Protein AF-A0A0A1VEY9-F1 (afdb_monomer_lite)

Secondary structure (DSSP, 8-state):
-HHHHHHHHHHHHGGGTS-----HHHHHHHHHHH---SEEEEETT-TTSHHHHHHHHHHHHTT--TTSEEEEE--SSHHHHHHHHHHHHHTT--EE--SS---TTTS-S-TT---SEE---PPSS-STT--GGGGTTTS---HHHHHHHHHHHT-HHHHHHS-HHHHHHHHHHHHHHHHHHTTS-GGGHHHHHHHHHHHHHHHHHHTT--GGGHHHHHHHHHHHHHHHHHHH-

Radius of gyration: 22.49 Å; chains: 1; bounding box: 50×35×58 Å

Structure (mmCIF, N/CA/C/O backbone):
data_AF-A0A0A1VEY9-F1
#
_entry.id   AF-A0A0A1VEY9-F1
#
loop_
_atom_site.group_PDB
_atom_site.id
_atom_site.type_symbol
_atom_site.label_atom_id
_atom_site.label_alt_id
_atom_site.label_comp_id
_atom_site.label_asym_id
_atom_site.label_entity_id
_atom_site.label_seq_id
_atom_site.pdbx_PDB_ins_code
_atom_site.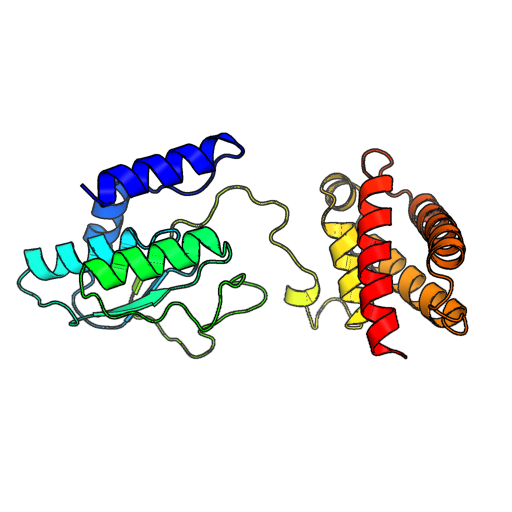Cartn_x
_atom_site.Cartn_y
_atom_site.Cartn_z
_atom_site.occupancy
_atom_site.B_iso_or_equiv
_atom_site.auth_seq_id
_atom_site.auth_comp_id
_atom_site.auth_asym_id
_atom_site.auth_atom_id
_atom_site.pdbx_PDB_model_num
ATOM 1 N N . MET A 1 1 ? 3.914 5.881 25.774 1.00 47.31 1 MET A N 1
ATOM 2 C CA . MET A 1 1 ? 5.357 5.736 25.482 1.00 47.31 1 MET A CA 1
ATOM 3 C C . MET A 1 1 ? 5.592 5.168 24.074 1.00 47.31 1 MET A C 1
ATOM 5 O O . MET A 1 1 ? 6.265 5.835 23.310 1.00 47.31 1 MET A O 1
ATOM 9 N N . TYR A 1 2 ? 4.977 4.043 23.670 1.00 59.16 2 TYR A N 1
ATOM 10 C CA . TYR A 1 2 ? 5.131 3.464 22.314 1.00 59.16 2 TYR A CA 1
ATOM 11 C C . TYR A 1 2 ? 4.658 4.372 21.153 1.00 59.16 2 TYR A C 1
ATOM 13 O O . TYR A 1 2 ? 5.440 4.632 20.252 1.00 59.16 2 TYR A O 1
ATOM 21 N N . GLU A 1 3 ? 3.443 4.944 21.208 1.00 61.22 3 GLU A N 1
ATOM 22 C CA . GLU A 1 3 ? 2.931 5.925 20.210 1.00 61.22 3 GLU A CA 1
ATOM 23 C C . GLU A 1 3 ? 3.868 7.121 19.994 1.00 61.22 3 GLU A C 1
ATOM 25 O O . GLU A 1 3 ? 4.026 7.616 18.884 1.00 61.22 3 GLU A O 1
ATOM 30 N N . TYR A 1 4 ? 4.501 7.583 21.073 1.00 57.41 4 TYR A N 1
ATOM 31 C CA . TYR A 1 4 ? 5.424 8.711 21.030 1.00 57.41 4 TYR A CA 1
ATOM 32 C C . TYR A 1 4 ? 6.686 8.348 20.238 1.00 57.41 4 TYR A C 1
ATOM 34 O O . TYR A 1 4 ? 7.098 9.101 19.362 1.00 57.41 4 TYR A O 1
ATOM 42 N N . PHE A 1 5 ? 7.248 7.157 20.474 1.00 61.84 5 PHE A N 1
ATOM 43 C CA . PHE A 1 5 ? 8.377 6.654 19.694 1.00 61.84 5 PHE A CA 1
ATOM 44 C C . PHE A 1 5 ? 7.985 6.330 18.251 1.00 61.84 5 PHE A C 1
ATOM 46 O O . PHE A 1 5 ? 8.731 6.677 17.347 1.00 61.84 5 PHE A O 1
ATOM 53 N N . LEU A 1 6 ? 6.804 5.754 18.014 1.00 64.19 6 LEU A N 1
ATOM 54 C CA . LEU A 1 6 ? 6.285 5.478 16.672 1.00 64.19 6 LEU A CA 1
ATOM 55 C C . LEU A 1 6 ? 6.132 6.770 15.854 1.00 64.19 6 LEU A C 1
ATOM 57 O O . LEU A 1 6 ? 6.591 6.837 14.719 1.00 64.19 6 LEU A O 1
ATOM 61 N N . GLY A 1 7 ? 5.563 7.820 16.457 1.00 60.91 7 GLY A N 1
ATOM 62 C CA . GLY A 1 7 ? 5.481 9.149 15.854 1.00 60.91 7 GLY A CA 1
ATOM 63 C C . GLY A 1 7 ? 6.859 9.767 15.604 1.00 60.91 7 GLY A C 1
ATOM 64 O O . GLY A 1 7 ? 7.062 10.406 14.578 1.00 60.91 7 GLY A O 1
ATOM 65 N N . MET A 1 8 ? 7.835 9.542 16.490 1.00 59.47 8 MET A N 1
ATOM 66 C CA . MET A 1 8 ? 9.218 9.982 16.277 1.00 59.47 8 MET A CA 1
ATOM 67 C C . MET A 1 8 ? 9.932 9.213 15.156 1.00 59.47 8 MET A C 1
ATOM 69 O O . MET A 1 8 ? 10.661 9.841 14.392 1.00 59.47 8 MET A O 1
ATOM 73 N N . PHE A 1 9 ? 9.725 7.898 15.031 1.00 58.94 9 PHE A N 1
ATOM 74 C CA . PHE A 1 9 ? 10.308 7.074 13.967 1.00 58.94 9 PHE A CA 1
ATOM 75 C C . PHE A 1 9 ? 9.678 7.382 12.608 1.00 58.94 9 PHE A C 1
ATOM 77 O O . PHE A 1 9 ? 10.414 7.637 11.661 1.00 58.94 9 PHE A O 1
ATOM 84 N N . ALA A 1 10 ? 8.349 7.498 12.537 1.00 54.06 10 ALA A N 1
ATOM 85 C CA . ALA A 1 10 ? 7.648 7.931 11.327 1.00 54.06 10 ALA A CA 1
ATOM 86 C C . ALA A 1 10 ? 8.097 9.336 10.882 1.00 54.06 10 ALA A C 1
ATOM 88 O O . ALA A 1 10 ? 8.361 9.576 9.708 1.00 54.06 10 ALA A O 1
ATOM 89 N N . ASN A 1 11 ? 8.278 10.264 11.829 1.00 52.59 11 ASN A N 1
ATOM 90 C CA . ASN A 1 11 ? 8.777 11.610 11.538 1.00 52.59 11 ASN A CA 1
ATOM 91 C C . ASN A 1 11 ? 10.274 11.622 11.153 1.00 52.59 11 ASN A C 1
ATOM 93 O O . ASN A 1 11 ? 10.712 12.470 10.380 1.00 52.59 11 ASN A O 1
ATOM 97 N N . ALA A 1 12 ? 11.081 10.687 11.664 1.00 51.59 12 ALA A N 1
ATOM 98 C CA . ALA A 1 12 ? 12.487 10.542 11.282 1.00 51.59 12 ALA A CA 1
ATOM 99 C C . ALA A 1 12 ? 12.654 9.928 9.880 1.00 51.59 12 ALA A C 1
ATOM 101 O O . ALA A 1 12 ? 13.517 10.385 9.130 1.00 51.59 12 ALA A O 1
ATOM 102 N N . GLU A 1 13 ? 11.816 8.957 9.506 1.00 50.94 13 GLU A N 1
ATOM 103 C CA . GLU A 1 13 ? 11.762 8.386 8.152 1.00 50.94 13 GLU A CA 1
ATOM 104 C C . GLU A 1 13 ? 11.195 9.394 7.132 1.00 50.94 13 GLU A C 1
ATOM 106 O O . GLU A 1 13 ? 11.737 9.537 6.035 1.00 50.94 13 GLU A O 1
ATOM 111 N N . GLY A 1 14 ? 10.195 10.197 7.520 1.00 46.12 14 GLY A N 1
ATOM 112 C CA . GLY A 1 14 ? 9.543 11.199 6.665 1.00 46.12 14 GLY A CA 1
ATOM 113 C C . GLY A 1 14 ? 10.398 12.417 6.272 1.00 46.12 14 GLY A C 1
ATOM 114 O O . GLY A 1 14 ? 10.037 13.149 5.347 1.00 46.12 14 GLY A O 1
ATOM 115 N N . LYS A 1 15 ? 11.563 12.637 6.903 1.00 44.25 15 LYS A N 1
ATOM 116 C CA . LYS A 1 15 ? 12.450 13.791 6.626 1.00 44.25 15 LYS A CA 1
ATOM 117 C C . LYS A 1 15 ? 13.131 13.774 5.253 1.00 44.25 15 LYS A C 1
ATOM 119 O O . LYS A 1 15 ? 13.755 14.771 4.895 1.00 44.25 15 LYS A O 1
ATOM 124 N N . ARG A 1 16 ? 13.032 12.684 4.485 1.00 43.75 16 ARG A N 1
ATOM 125 C CA . ARG A 1 16 ? 13.621 12.588 3.136 1.00 43.75 16 ARG A CA 1
ATOM 126 C C . ARG A 1 16 ? 12.621 12.699 1.979 1.00 43.75 16 ARG A C 1
ATOM 128 O O . ARG A 1 16 ? 13.079 12.787 0.848 1.00 43.75 16 ARG A O 1
ATOM 135 N N . GLY A 1 17 ? 11.307 12.758 2.223 1.00 38.06 17 GLY A N 1
ATOM 136 C CA . GLY A 1 17 ? 10.345 12.768 1.111 1.00 38.06 17 GLY A CA 1
ATOM 137 C C . GLY A 1 17 ? 8.859 12.745 1.475 1.00 38.06 17 GLY A C 1
ATOM 138 O O . GLY A 1 17 ? 8.120 11.958 0.905 1.00 38.06 17 GLY A O 1
ATOM 139 N N . GLY A 1 18 ? 8.403 13.584 2.415 1.00 41.38 18 GLY A N 1
ATOM 140 C CA . GLY A 1 18 ? 6.980 13.969 2.508 1.00 41.38 18 GLY A CA 1
ATOM 141 C C . GLY A 1 18 ? 5.972 12.866 2.866 1.00 41.38 18 GLY A C 1
ATOM 142 O O . GLY A 1 18 ? 4.811 12.963 2.479 1.00 41.38 18 GLY A O 1
ATOM 143 N N . GLN A 1 19 ? 6.387 11.829 3.595 1.00 53.00 19 GLN A N 1
ATOM 144 C CA . GLN A 1 19 ? 5.637 10.577 3.700 1.00 53.00 19 GLN A CA 1
ATOM 145 C C . GLN A 1 19 ? 5.277 10.162 5.151 1.00 53.00 19 GLN A C 1
ATOM 147 O O . GLN A 1 19 ? 6.119 10.162 6.046 1.00 53.00 19 GLN A O 1
ATOM 152 N N . PHE A 1 20 ? 3.998 9.782 5.320 1.00 61.59 20 PHE A N 1
ATOM 153 C CA . PHE A 1 20 ? 3.410 8.818 6.278 1.00 61.59 20 PHE A CA 1
ATOM 154 C C . PHE A 1 20 ? 3.300 9.124 7.785 1.00 61.59 20 PHE A C 1
ATOM 156 O O . PHE A 1 20 ? 3.632 8.293 8.630 1.00 61.59 20 PHE A O 1
ATOM 163 N N . TYR A 1 21 ? 2.670 10.239 8.158 1.00 63.19 21 TYR A N 1
ATOM 164 C CA . TYR A 1 21 ? 2.005 10.316 9.466 1.00 63.19 21 TYR A CA 1
ATOM 165 C C . TYR A 1 21 ? 0.702 11.104 9.373 1.00 63.19 21 TYR A C 1
ATOM 167 O O . TYR A 1 21 ? 0.714 12.295 9.069 1.00 63.19 21 TYR A O 1
ATOM 175 N N . THR A 1 22 ? -0.424 10.453 9.669 1.00 70.25 22 THR A N 1
ATOM 176 C CA . THR A 1 22 ? -1.705 11.144 9.840 1.00 70.25 22 THR A CA 1
ATOM 177 C C . THR A 1 22 ? -1.760 11.722 11.256 1.00 70.25 22 THR A C 1
ATOM 179 O O . THR A 1 22 ? -1.748 10.949 12.218 1.00 70.25 22 THR A O 1
ATOM 182 N N . PRO A 1 23 ? -1.838 13.055 11.433 1.00 78.56 23 PRO A N 1
ATOM 183 C CA . PRO A 1 23 ? -1.952 13.664 12.752 1.00 78.56 23 PRO A CA 1
ATOM 184 C C . PRO A 1 23 ? -3.109 13.076 13.559 1.00 78.56 23 PRO A C 1
ATOM 186 O O . PRO A 1 23 ? -4.208 12.891 13.036 1.00 78.56 23 PRO A O 1
ATOM 189 N N . ALA A 1 24 ? -2.891 12.849 14.856 1.00 81.19 24 ALA A N 1
ATOM 190 C CA . ALA A 1 24 ? -3.886 12.226 15.731 1.00 81.19 24 ALA A CA 1
ATOM 191 C C . ALA A 1 24 ? -5.251 12.944 15.735 1.00 81.19 24 ALA A C 1
ATOM 193 O O . ALA A 1 24 ? -6.278 12.297 15.916 1.00 81.19 24 ALA A O 1
ATOM 194 N N . SER A 1 25 ? -5.282 14.266 15.532 1.00 87.44 25 SER A N 1
ATOM 195 C CA . SER A 1 25 ? -6.528 15.029 15.384 1.00 87.44 25 SER A CA 1
ATOM 196 C C . SER A 1 25 ? -7.317 14.615 14.141 1.00 87.44 25 SER A C 1
ATOM 198 O O . SER A 1 25 ? -8.522 14.418 14.236 1.00 87.44 25 SER A O 1
ATOM 200 N N . ILE A 1 26 ? -6.645 14.425 13.004 1.00 87.31 26 ILE A N 1
ATOM 201 C CA . ILE A 1 26 ? -7.269 13.998 11.746 1.00 87.31 26 ILE A CA 1
ATOM 202 C C . ILE A 1 26 ? -7.782 12.563 11.875 1.00 87.31 26 ILE A C 1
ATOM 204 O O . ILE A 1 26 ? -8.938 12.306 11.558 1.00 87.31 26 ILE A O 1
ATOM 208 N N . VAL A 1 27 ? -6.964 11.654 12.417 1.00 88.25 27 VAL A N 1
ATOM 209 C CA . VAL A 1 27 ? -7.357 10.253 12.663 1.00 88.25 27 VAL A CA 1
ATOM 210 C C . VAL A 1 27 ? -8.617 10.189 13.535 1.00 88.25 27 VAL A C 1
ATOM 212 O O . VAL A 1 27 ? -9.581 9.517 13.181 1.00 88.25 27 VAL A O 1
ATOM 215 N N . LYS A 1 28 ? -8.645 10.928 14.654 1.00 90.69 28 LYS A N 1
ATOM 216 C CA . LYS A 1 28 ? -9.811 10.990 15.550 1.00 90.69 28 LYS A CA 1
ATOM 217 C C . LYS A 1 28 ? -11.064 11.478 14.835 1.00 90.69 28 LYS A C 1
ATOM 219 O O . LYS A 1 28 ? -12.118 10.877 15.009 1.00 90.69 28 LYS A O 1
ATOM 224 N N . THR A 1 29 ? -10.946 12.543 14.045 1.00 93.31 29 THR A N 1
ATOM 225 C CA . THR A 1 29 ? -12.075 13.093 13.290 1.00 93.31 29 THR A CA 1
ATOM 226 C C . THR A 1 29 ? -12.599 12.094 12.264 1.00 93.31 29 THR A C 1
ATOM 228 O O . THR A 1 29 ? -13.800 11.857 12.226 1.00 93.31 29 THR A O 1
ATOM 231 N N . LEU A 1 30 ? -11.721 11.475 11.469 1.00 92.75 30 LEU A N 1
ATOM 232 C CA . LEU A 1 30 ? -12.124 10.508 10.442 1.00 92.75 30 LEU A CA 1
ATOM 233 C C . LEU A 1 30 ? -12.839 9.298 11.050 1.00 92.75 30 LEU A C 1
ATOM 235 O O . LEU A 1 30 ? -13.912 8.924 10.584 1.00 92.75 30 LEU A O 1
ATOM 239 N N . VAL A 1 31 ? -12.294 8.738 12.132 1.00 94.06 31 VAL A N 1
ATOM 240 C CA . VAL A 1 31 ? -12.926 7.618 12.841 1.00 94.06 31 VAL A CA 1
ATOM 241 C C . VAL A 1 31 ? -14.268 8.027 13.448 1.00 94.06 31 VAL A C 1
ATOM 243 O O . VAL A 1 31 ? -15.227 7.272 13.344 1.00 94.06 31 VAL A O 1
ATOM 246 N N . ALA A 1 32 ? -14.370 9.218 14.044 1.00 93.44 32 ALA A N 1
ATOM 247 C CA . ALA A 1 32 ? -15.624 9.691 14.630 1.00 93.44 32 ALA A CA 1
ATOM 248 C C . ALA A 1 32 ? -16.721 9.938 13.581 1.00 93.44 32 ALA A C 1
ATOM 250 O O . ALA A 1 32 ? -17.891 9.702 13.864 1.00 93.44 32 ALA A O 1
ATOM 251 N N . VAL A 1 33 ? -16.352 10.399 12.381 1.00 94.69 33 VAL A N 1
ATOM 252 C CA . VAL A 1 33 ? -17.287 10.561 11.256 1.00 94.69 33 VAL A CA 1
ATOM 253 C C . VAL A 1 33 ? -17.757 9.206 10.740 1.00 94.69 33 VAL A C 1
ATOM 255 O O . VAL A 1 33 ? -18.935 9.051 10.432 1.00 94.69 33 VAL A O 1
ATOM 258 N N . LEU A 1 34 ? -16.848 8.234 10.640 1.00 94.38 34 LEU A N 1
ATOM 259 C CA . LEU A 1 34 ? -17.189 6.911 10.129 1.00 94.38 34 LEU A CA 1
ATOM 260 C C . LEU A 1 34 ? -17.965 6.060 11.142 1.00 94.38 34 LEU A C 1
ATOM 262 O O . LEU A 1 34 ? -18.783 5.238 10.741 1.00 94.38 34 LEU A O 1
ATOM 266 N N . ALA A 1 35 ? -17.707 6.274 12.433 1.00 94.56 35 ALA A N 1
ATOM 267 C CA . ALA A 1 35 ? -18.348 5.615 13.565 1.00 94.56 35 ALA A CA 1
ATOM 268 C C . ALA A 1 35 ? -18.438 4.076 13.430 1.00 94.56 35 ALA A C 1
ATOM 270 O O . ALA A 1 35 ? -19.537 3.514 13.460 1.00 94.56 35 ALA A O 1
ATOM 271 N N . PRO A 1 36 ? -17.303 3.363 13.276 1.00 92.75 36 PRO A N 1
ATOM 272 C CA . PRO A 1 36 ? -17.327 1.909 13.195 1.00 92.75 36 PRO A CA 1
ATOM 273 C C . PRO A 1 36 ? -17.719 1.319 14.556 1.00 92.75 36 PRO A C 1
ATOM 275 O O . PRO A 1 36 ? -17.050 1.566 15.556 1.00 92.75 36 PRO A O 1
ATOM 278 N N . HIS A 1 37 ? -18.801 0.539 14.590 1.00 92.00 37 HIS A N 1
ATOM 279 C CA . HIS A 1 37 ? -19.273 -0.146 15.802 1.00 92.00 37 HIS A CA 1
ATOM 280 C C . HIS A 1 37 ? -19.103 -1.667 15.739 1.00 92.00 37 HIS A C 1
ATOM 282 O O . HIS A 1 37 ? -18.838 -2.286 16.760 1.00 92.00 37 HIS A O 1
ATOM 288 N N . GLN A 1 38 ? -19.270 -2.267 14.559 1.00 95.00 38 GLN A N 1
ATOM 289 C CA . GLN A 1 38 ? -19.124 -3.706 14.327 1.00 95.00 38 GLN A CA 1
ATOM 290 C C . GLN A 1 38 ? -18.860 -3.978 12.845 1.00 95.00 38 GLN A C 1
ATOM 292 O O . GLN A 1 38 ? -19.319 -3.206 12.009 1.00 95.00 38 GLN A O 1
ATOM 297 N N . GLY A 1 39 ? -18.200 -5.083 12.502 1.00 96.00 39 GLY A N 1
ATOM 298 C CA . GLY A 1 39 ? -17.961 -5.476 11.104 1.00 96.00 39 GLY A CA 1
ATOM 299 C C . GLY A 1 39 ? -16.505 -5.318 10.667 1.00 96.00 39 GLY A C 1
ATOM 300 O O . GLY A 1 39 ? -15.591 -5.350 11.485 1.00 96.00 39 GLY A O 1
ATOM 301 N N . LYS A 1 40 ? -16.252 -5.211 9.364 1.00 98.12 40 LYS A N 1
ATOM 302 C CA . LYS A 1 40 ? -14.899 -5.238 8.791 1.00 98.12 40 LYS A CA 1
ATOM 303 C C . LYS A 1 40 ? -14.398 -3.831 8.496 1.00 98.12 40 LYS A C 1
ATOM 305 O O . LYS A 1 40 ? -14.982 -3.127 7.671 1.00 98.12 40 LYS A O 1
ATOM 310 N N . VAL A 1 41 ? -13.284 -3.458 9.120 1.00 97.94 41 VAL A N 1
ATOM 311 C CA . VAL A 1 41 ? -12.586 -2.189 8.880 1.00 97.94 41 VAL A CA 1
ATOM 312 C C . VAL A 1 41 ? -11.357 -2.458 8.019 1.00 97.94 41 VAL A C 1
ATOM 314 O O . VAL A 1 41 ? -10.545 -3.317 8.361 1.00 97.94 41 VAL A O 1
ATOM 317 N N . TYR A 1 42 ? -11.220 -1.728 6.913 1.00 98.25 42 TYR A N 1
ATOM 318 C CA . TYR A 1 42 ? -10.121 -1.876 5.964 1.00 98.25 42 TYR A CA 1
ATOM 319 C C . TYR A 1 42 ? -9.355 -0.567 5.739 1.00 98.25 42 TYR A C 1
ATOM 321 O O . TYR A 1 42 ? -9.967 0.476 5.513 1.00 98.25 42 TYR A O 1
ATOM 329 N N . ASP A 1 43 ? -8.022 -0.636 5.758 1.00 96.62 43 ASP A N 1
ATOM 330 C CA . ASP A 1 43 ? -7.130 0.440 5.298 1.00 96.62 43 ASP A CA 1
ATOM 331 C C . ASP A 1 43 ? -6.133 -0.108 4.248 1.00 96.62 43 ASP A C 1
ATOM 333 O O . ASP A 1 43 ? -5.238 -0.883 4.605 1.00 96.62 43 ASP A O 1
ATOM 337 N N . PRO A 1 44 ? -6.270 0.254 2.955 1.00 95.50 44 PRO A N 1
ATOM 338 C CA . PRO A 1 44 ? -5.414 -0.228 1.865 1.00 95.50 44 PRO A CA 1
ATOM 339 C C . PRO A 1 44 ? -3.989 0.343 1.879 1.00 95.50 44 PRO A C 1
ATOM 341 O O . PRO A 1 44 ? -3.174 -0.047 1.045 1.00 95.50 44 PRO A O 1
ATOM 344 N N . CYS A 1 45 ? -3.698 1.292 2.764 1.00 91.75 45 CYS A N 1
ATOM 345 C CA . CYS A 1 45 ? -2.414 1.977 2.886 1.00 91.75 45 CYS A CA 1
ATOM 346 C C . CYS A 1 45 ? -2.169 2.308 4.363 1.00 91.75 45 CYS A C 1
ATOM 348 O O . CYS A 1 45 ? -2.029 3.470 4.754 1.00 91.75 45 CYS A O 1
ATOM 350 N N . CYS A 1 46 ? -2.198 1.271 5.203 1.00 92.31 46 CYS A N 1
ATOM 351 C CA . CYS A 1 46 ? -2.425 1.426 6.636 1.00 92.31 46 CYS A CA 1
ATOM 352 C C . CYS A 1 46 ? -1.294 2.116 7.398 1.00 92.31 46 CYS A C 1
ATOM 354 O O . CYS A 1 46 ? -1.457 2.436 8.586 1.00 92.31 46 CYS A O 1
ATOM 356 N N . GLY A 1 47 ? -0.139 2.331 6.762 1.00 90.44 47 GLY A N 1
ATOM 357 C CA . GLY A 1 47 ? 1.029 2.887 7.412 1.00 90.44 47 GLY A CA 1
ATOM 358 C C . GLY A 1 47 ? 1.347 2.068 8.654 1.00 90.44 47 GLY A C 1
ATOM 359 O O . GLY A 1 47 ? 1.352 0.843 8.624 1.00 90.44 47 GLY A O 1
ATOM 360 N N . SER A 1 48 ? 1.550 2.741 9.784 1.00 89.88 48 SER A N 1
ATOM 361 C CA . SER A 1 48 ? 1.831 2.098 11.071 1.00 89.88 48 SER A CA 1
ATOM 362 C C . SER A 1 48 ? 0.584 1.611 11.836 1.00 89.88 48 SER A C 1
ATOM 364 O O . SER A 1 48 ? 0.681 1.259 13.014 1.00 89.88 48 SER A O 1
ATOM 366 N N . GLY A 1 49 ? -0.599 1.597 11.212 1.00 91.38 49 GLY A N 1
ATOM 367 C CA . GLY A 1 49 ? -1.845 1.088 11.802 1.00 91.38 49 GLY A CA 1
ATOM 368 C C . GLY A 1 49 ? -2.564 2.060 12.748 1.00 91.38 49 GLY A C 1
ATOM 369 O O . GLY A 1 49 ? -3.391 1.644 13.558 1.00 91.38 49 GLY A O 1
ATOM 370 N N . GLY A 1 50 ? -2.261 3.362 12.679 1.00 90.19 50 GLY A N 1
ATOM 371 C CA . GLY A 1 50 ? -2.843 4.374 13.573 1.00 90.19 50 GLY A CA 1
ATOM 372 C C . GLY A 1 50 ? -4.373 4.497 13.481 1.00 90.19 50 GLY A C 1
ATOM 373 O O . GLY A 1 50 ? -5.030 4.704 14.503 1.00 90.19 50 GLY A O 1
ATOM 374 N N . MET A 1 51 ? -4.946 4.315 12.284 1.00 91.94 51 MET A N 1
ATOM 375 C CA . MET A 1 51 ? -6.402 4.336 12.065 1.00 91.94 51 MET A CA 1
ATOM 376 C C . MET A 1 51 ? -7.114 3.198 12.805 1.00 91.94 51 MET A C 1
ATOM 378 O O . MET A 1 51 ? -8.153 3.421 13.427 1.00 91.94 51 MET A O 1
ATOM 382 N N . PHE A 1 52 ? -6.532 1.998 12.818 1.00 95.25 52 PHE A N 1
ATOM 383 C CA . PHE A 1 52 ? -7.098 0.839 13.513 1.00 95.25 52 PHE A CA 1
ATOM 384 C C . PHE A 1 52 ? -7.074 1.020 15.029 1.00 95.25 52 PHE A C 1
ATOM 386 O O . PHE A 1 52 ? -8.090 0.840 15.692 1.00 95.25 52 PHE A O 1
ATOM 393 N N . VAL A 1 53 ? -5.946 1.488 15.577 1.00 93.81 53 VAL A N 1
ATOM 394 C CA . VAL A 1 53 ? -5.833 1.790 17.013 1.00 93.81 53 VAL A CA 1
ATOM 395 C C . VAL A 1 53 ? -6.874 2.824 17.444 1.00 93.81 53 VAL A C 1
ATOM 397 O O . VAL A 1 53 ? -7.432 2.729 18.536 1.00 93.81 53 VAL A O 1
ATOM 400 N N . GLN A 1 54 ? -7.131 3.835 16.612 1.00 94.19 54 GLN A N 1
ATOM 401 C CA . GLN A 1 54 ? -8.140 4.842 16.919 1.00 94.19 54 GLN A CA 1
ATOM 402 C C . GLN A 1 54 ? -9.573 4.316 16.757 1.00 94.19 54 GLN A C 1
ATOM 404 O O . GLN A 1 54 ? -10.441 4.754 17.510 1.00 94.19 54 GLN A O 1
ATOM 409 N N . SER A 1 55 ? -9.810 3.381 15.833 1.00 94.81 55 SER A N 1
ATOM 410 C CA . SER A 1 55 ? -11.104 2.704 15.660 1.00 94.81 55 SER A CA 1
ATOM 411 C C . SER A 1 55 ? -11.467 1.877 16.895 1.00 94.81 55 SER A C 1
ATOM 413 O O . SER A 1 55 ? -12.547 2.056 17.446 1.00 94.81 55 SER A O 1
ATOM 415 N N . GLU A 1 56 ? -10.532 1.088 17.423 1.00 94.06 56 GLU A N 1
ATOM 416 C CA . GLU A 1 56 ? -10.741 0.317 18.661 1.00 94.06 56 GLU A CA 1
ATOM 417 C C . GLU A 1 56 ? -11.000 1.221 19.875 1.00 94.06 56 GLU A C 1
ATOM 419 O O . GLU A 1 56 ? -11.932 1.000 20.646 1.00 94.06 56 GLU A O 1
ATOM 424 N N . LYS A 1 57 ? -10.247 2.322 20.008 1.00 93.94 57 LYS A N 1
ATOM 425 C CA . LYS A 1 57 ? -10.501 3.327 21.058 1.00 93.94 57 LYS A CA 1
ATOM 426 C C . LYS A 1 57 ? -11.875 3.978 20.932 1.00 93.94 57 LYS A C 1
ATOM 428 O O . LYS A 1 57 ? -12.470 4.346 21.941 1.00 93.94 57 LYS A O 1
ATOM 433 N N . PHE A 1 58 ? -12.347 4.199 19.705 1.00 95.44 58 PHE A N 1
ATOM 434 C CA . PHE A 1 58 ? -13.683 4.730 19.469 1.00 95.44 58 PHE A CA 1
ATOM 435 C C . PHE A 1 58 ? -14.741 3.727 19.936 1.00 95.44 58 PHE A C 1
ATOM 437 O O . PHE A 1 58 ? -15.626 4.117 20.690 1.00 95.44 58 PHE A O 1
ATOM 444 N N . ILE A 1 59 ? -14.612 2.454 19.563 1.00 95.00 59 ILE A N 1
ATOM 445 C CA . ILE A 1 59 ? -15.537 1.382 19.957 1.00 95.00 59 ILE A CA 1
ATOM 446 C C . ILE A 1 59 ? -15.616 1.266 21.483 1.00 95.00 59 ILE A C 1
ATOM 448 O O . ILE A 1 59 ? -16.709 1.336 22.045 1.00 95.00 59 ILE A O 1
ATOM 452 N N . GLU A 1 60 ? -14.467 1.193 22.161 1.00 94.25 60 GLU A N 1
ATOM 453 C CA . GLU A 1 60 ? -14.388 1.127 23.626 1.00 94.25 60 GLU A CA 1
ATOM 454 C C . GLU A 1 60 ? -15.067 2.339 24.290 1.00 94.25 60 GLU A C 1
ATOM 456 O O . GLU A 1 60 ? -15.882 2.189 25.202 1.00 94.25 60 GLU A O 1
ATOM 461 N N . ALA A 1 61 ? -14.803 3.553 23.791 1.00 94.94 61 ALA A N 1
ATOM 462 C CA . ALA A 1 61 ? -15.401 4.781 24.321 1.00 94.94 61 ALA A CA 1
ATOM 463 C C . ALA A 1 61 ? -16.928 4.863 24.126 1.00 94.94 61 ALA A C 1
ATOM 465 O O . ALA A 1 61 ? -17.589 5.623 24.835 1.00 94.94 61 ALA A O 1
ATOM 466 N N . HIS A 1 62 ? -17.487 4.087 23.194 1.00 95.50 62 HIS A N 1
ATOM 467 C CA . HIS A 1 62 ? -18.924 4.020 22.914 1.00 95.50 62 HIS A CA 1
ATOM 468 C C . HIS A 1 62 ? -19.573 2.730 23.445 1.00 95.50 62 HIS A C 1
ATOM 470 O O . HIS A 1 62 ? -20.693 2.398 23.059 1.00 95.50 62 HIS A O 1
ATOM 476 N N . GLY A 1 63 ? -18.901 2.025 24.364 1.00 93.25 63 GLY A N 1
ATOM 477 C CA . GLY A 1 63 ? -19.449 0.868 25.077 1.00 93.25 63 GLY A CA 1
ATOM 478 C C . GLY A 1 63 ? -19.331 -0.469 24.342 1.00 93.25 63 GLY A C 1
ATOM 479 O O . GLY A 1 63 ? -19.898 -1.458 24.810 1.00 93.25 63 GLY A O 1
ATOM 480 N N . GLY A 1 64 ? -18.613 -0.507 23.218 1.00 94.12 64 GLY A N 1
ATOM 481 C CA . GLY A 1 64 ? -18.242 -1.744 22.537 1.00 94.12 64 GLY A CA 1
ATOM 482 C C . GLY A 1 64 ? -17.026 -2.421 23.170 1.00 94.12 64 GLY A C 1
ATOM 483 O O . GLY A 1 64 ? -16.500 -1.990 24.201 1.00 94.12 64 GLY A O 1
ATOM 484 N N . LYS A 1 65 ? -16.584 -3.511 22.552 1.00 92.38 65 LYS A N 1
ATOM 485 C CA . LYS A 1 65 ? -15.479 -4.354 23.007 1.00 92.38 65 LYS A CA 1
ATOM 486 C C . LYS A 1 65 ? -14.451 -4.546 21.900 1.00 92.38 65 LYS A C 1
ATOM 488 O O . LYS A 1 65 ? -14.768 -4.534 20.714 1.00 92.38 65 LYS A O 1
ATOM 493 N N . LEU A 1 66 ? -13.215 -4.787 22.327 1.00 89.25 66 LEU A N 1
ATOM 494 C CA . LEU A 1 66 ? -12.134 -5.218 21.450 1.00 89.25 66 LEU A CA 1
ATOM 495 C C . LEU A 1 66 ? -12.573 -6.459 20.658 1.00 89.25 66 LEU A C 1
ATOM 497 O O . LEU A 1 66 ? -13.028 -7.438 21.255 1.00 89.25 66 LEU A O 1
ATOM 501 N N . GLY A 1 67 ? -12.430 -6.407 19.335 1.00 90.50 67 GLY A N 1
ATOM 502 C CA . GLY A 1 67 ? -12.839 -7.490 18.437 1.00 90.50 67 GLY A CA 1
ATOM 503 C C . GLY A 1 67 ? -14.289 -7.422 17.944 1.00 90.50 67 GLY A C 1
ATOM 504 O O . GLY A 1 67 ? -14.684 -8.276 17.151 1.00 90.50 67 GLY A O 1
ATOM 505 N N . ASP A 1 68 ? -15.071 -6.405 18.331 1.00 93.50 68 ASP A N 1
ATOM 506 C CA . ASP A 1 68 ? -16.364 -6.125 17.679 1.00 93.50 68 ASP A CA 1
ATOM 507 C C . ASP A 1 68 ? -16.172 -5.789 16.185 1.00 93.50 68 ASP A C 1
ATOM 509 O O . ASP A 1 68 ? -17.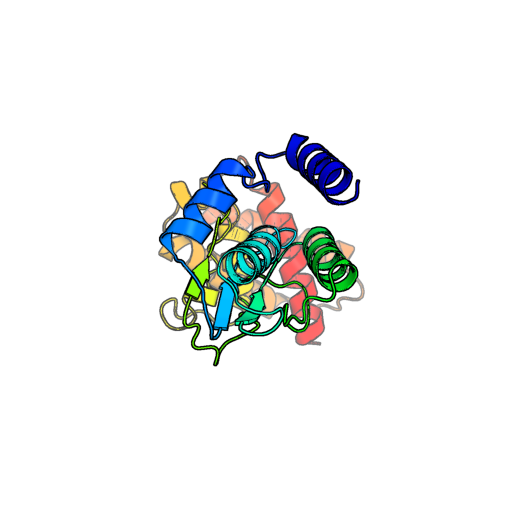062 -6.017 15.357 1.00 93.50 68 ASP A O 1
ATOM 513 N N . VAL A 1 69 ? -14.980 -5.301 15.822 1.00 95.75 69 VAL A N 1
ATOM 514 C CA . VAL A 1 69 ? -14.534 -5.160 14.436 1.00 95.75 69 VAL A CA 1
ATOM 515 C C . VAL A 1 69 ? -13.415 -6.134 14.086 1.00 95.75 69 VAL A C 1
ATOM 517 O O . VAL A 1 69 ? -12.575 -6.496 14.903 1.00 95.75 69 VAL A O 1
ATOM 520 N N . SER A 1 70 ? -13.388 -6.541 12.821 1.00 97.25 70 SER A N 1
ATOM 521 C CA . SER A 1 70 ? -12.284 -7.285 12.220 1.00 97.25 70 SER A CA 1
ATOM 522 C C . SER A 1 70 ? -11.411 -6.333 11.408 1.00 97.25 70 SER A C 1
ATOM 524 O O . SER A 1 70 ? -11.903 -5.670 10.490 1.00 97.25 70 SER A O 1
ATOM 526 N N . ILE A 1 71 ? -10.122 -6.271 11.741 1.00 98.00 71 ILE A N 1
ATOM 527 C CA . ILE A 1 71 ? -9.165 -5.349 11.128 1.00 98.00 71 ILE A CA 1
ATOM 528 C C . ILE A 1 71 ? -8.467 -5.993 9.928 1.00 98.00 71 ILE A C 1
ATOM 530 O O . ILE A 1 71 ? -7.822 -7.037 10.049 1.00 98.00 71 ILE A O 1
ATOM 534 N N . TYR A 1 72 ? -8.533 -5.317 8.783 1.00 98.50 72 TYR A N 1
ATOM 535 C CA . TYR A 1 72 ? -7.818 -5.669 7.561 1.00 98.50 72 TYR A CA 1
ATOM 536 C C . TYR A 1 72 ? -6.961 -4.490 7.114 1.00 98.50 72 TYR A C 1
ATOM 538 O O . TYR A 1 72 ? -7.423 -3.353 7.103 1.00 98.50 72 TYR A O 1
ATOM 546 N N . GLY A 1 73 ? -5.725 -4.743 6.700 1.00 97.69 73 GLY A N 1
ATOM 547 C CA . GLY A 1 73 ? -4.853 -3.685 6.201 1.00 97.69 73 GLY A CA 1
ATOM 548 C C . GLY A 1 73 ? -3.891 -4.157 5.128 1.00 97.69 73 GLY A C 1
ATOM 549 O O . GLY A 1 73 ? -3.686 -5.357 4.946 1.00 97.69 73 GLY A O 1
ATOM 550 N N . GLN A 1 74 ? -3.303 -3.206 4.416 1.00 97.62 74 GLN A N 1
ATOM 551 C CA . GLN A 1 74 ? -2.204 -3.452 3.494 1.00 97.62 74 GLN A CA 1
ATOM 552 C C . GLN A 1 74 ? -1.219 -2.280 3.541 1.00 97.62 74 GLN A C 1
ATOM 554 O O . GLN A 1 74 ? -1.614 -1.129 3.711 1.00 97.62 74 GLN A O 1
ATOM 559 N N . GLU A 1 75 ? 0.071 -2.588 3.435 1.00 93.69 75 GLU A N 1
ATOM 560 C CA . GLU A 1 75 ? 1.157 -1.610 3.421 1.00 93.69 75 GLU A CA 1
ATOM 561 C C . GLU A 1 75 ? 2.279 -2.136 2.522 1.00 93.69 75 GLU A C 1
ATOM 563 O O . GLU A 1 75 ? 2.694 -3.290 2.655 1.00 93.69 75 GLU A O 1
ATOM 568 N N . ALA A 1 76 ? 2.754 -1.297 1.603 1.00 88.38 76 ALA A N 1
ATOM 569 C CA . ALA A 1 76 ? 3.768 -1.668 0.624 1.00 88.38 76 ALA A CA 1
ATOM 570 C C . ALA A 1 76 ? 5.180 -1.619 1.217 1.00 88.38 76 ALA A C 1
ATOM 572 O O . ALA A 1 76 ? 6.032 -2.434 0.863 1.00 88.38 76 ALA A O 1
ATOM 573 N N . ASN A 1 77 ? 5.443 -0.689 2.142 1.00 84.00 77 ASN A N 1
ATOM 574 C CA . ASN A 1 77 ? 6.752 -0.548 2.762 1.00 84.00 77 ASN A CA 1
ATOM 575 C C . ASN A 1 77 ? 6.994 -1.663 3.804 1.00 84.00 77 ASN A C 1
ATOM 577 O O . ASN A 1 77 ? 6.305 -1.715 4.828 1.00 84.00 77 ASN A O 1
ATOM 581 N N . PRO A 1 78 ? 8.021 -2.520 3.637 1.00 84.56 78 PRO A N 1
ATOM 582 C CA . PRO A 1 78 ? 8.260 -3.636 4.552 1.00 84.56 78 PRO A CA 1
ATOM 583 C C . PRO A 1 78 ? 8.569 -3.232 5.997 1.00 84.56 78 PRO A C 1
ATOM 585 O O . PRO A 1 78 ? 8.300 -4.000 6.924 1.00 84.56 78 PRO A O 1
ATOM 588 N N . THR A 1 79 ? 9.192 -2.076 6.222 1.00 81.62 79 THR A N 1
ATOM 589 C CA . THR A 1 79 ? 9.487 -1.580 7.574 1.00 81.62 79 THR A CA 1
ATOM 590 C C . THR A 1 79 ? 8.200 -1.111 8.238 1.00 81.62 79 THR A C 1
ATOM 592 O O . THR A 1 79 ? 7.880 -1.543 9.347 1.00 81.62 79 THR A O 1
ATOM 595 N N . THR A 1 80 ? 7.416 -0.300 7.531 1.00 85.38 80 THR A N 1
ATOM 596 C CA . THR A 1 80 ? 6.146 0.242 8.018 1.00 85.38 80 THR A CA 1
ATOM 597 C C . THR A 1 80 ? 5.109 -0.858 8.268 1.00 85.38 80 THR A C 1
ATOM 599 O O . THR A 1 80 ? 4.458 -0.851 9.312 1.00 85.38 80 THR A O 1
ATOM 602 N N . TRP A 1 81 ? 5.040 -1.872 7.401 1.00 92.38 81 TRP A N 1
ATOM 603 C CA . TRP A 1 81 ? 4.181 -3.049 7.576 1.00 92.38 81 TRP A CA 1
ATOM 604 C C . TRP A 1 81 ? 4.491 -3.808 8.878 1.00 92.38 81 TRP A C 1
ATOM 606 O O . TRP A 1 81 ? 3.591 -4.154 9.644 1.00 92.38 81 TRP A O 1
ATOM 616 N N . ARG A 1 82 ? 5.781 -4.003 9.197 1.00 89.75 82 ARG A N 1
ATOM 617 C CA . ARG A 1 82 ? 6.203 -4.629 10.466 1.00 89.75 82 ARG A CA 1
ATOM 618 C C . ARG A 1 82 ? 5.852 -3.758 11.668 1.00 89.75 82 ARG A C 1
ATOM 620 O O . ARG A 1 82 ? 5.420 -4.287 12.691 1.00 89.75 82 ARG A O 1
ATOM 627 N N . LEU A 1 83 ? 6.009 -2.439 11.548 1.00 89.19 83 LEU A N 1
ATOM 628 C CA . LEU A 1 83 ? 5.604 -1.501 12.594 1.00 89.19 83 LEU A CA 1
ATOM 629 C C . LEU A 1 83 ? 4.097 -1.573 12.858 1.00 89.19 83 LEU A C 1
ATOM 631 O O . LEU A 1 83 ? 3.710 -1.595 14.022 1.00 89.19 83 LEU A O 1
ATOM 635 N N . ALA A 1 84 ? 3.260 -1.673 11.821 1.00 92.50 84 ALA A N 1
ATOM 636 C CA . ALA A 1 84 ? 1.820 -1.868 11.979 1.00 92.50 84 ALA A CA 1
ATOM 637 C C . ALA A 1 84 ? 1.497 -3.159 12.734 1.00 92.50 84 ALA A C 1
ATOM 639 O O . ALA A 1 84 ? 0.788 -3.116 13.740 1.00 92.50 84 ALA A O 1
ATOM 640 N N . ALA A 1 85 ? 2.080 -4.285 12.311 1.00 95.56 85 ALA A N 1
ATOM 641 C CA . ALA A 1 85 ? 1.888 -5.574 12.970 1.00 95.56 85 ALA A CA 1
ATOM 642 C C . ALA A 1 85 ? 2.275 -5.516 14.459 1.00 95.56 85 ALA A C 1
ATOM 644 O O . ALA A 1 85 ? 1.506 -5.928 15.327 1.00 95.56 85 ALA A O 1
ATOM 645 N N . MET A 1 86 ? 3.440 -4.938 14.778 1.00 94.75 86 MET A N 1
ATOM 646 C CA . MET A 1 86 ? 3.883 -4.746 16.163 1.00 94.75 86 MET A CA 1
ATOM 647 C C . MET A 1 86 ? 2.943 -3.825 16.951 1.00 94.75 86 MET A C 1
ATOM 649 O O . MET A 1 86 ? 2.629 -4.107 18.107 1.00 94.75 86 MET A O 1
ATOM 653 N N . ASN A 1 87 ? 2.492 -2.727 16.340 1.00 92.19 87 ASN A N 1
ATOM 654 C CA . ASN A 1 87 ? 1.632 -1.732 16.977 1.00 92.19 87 ASN A CA 1
ATOM 655 C C . ASN A 1 87 ? 0.287 -2.337 17.408 1.00 92.19 87 ASN A C 1
ATOM 657 O O . ASN A 1 87 ? -0.169 -2.085 18.530 1.00 92.19 87 ASN A O 1
ATOM 661 N N . LEU A 1 88 ? -0.310 -3.155 16.539 1.00 95.12 88 LEU A N 1
ATOM 662 C CA . LEU A 1 88 ? -1.568 -3.858 16.790 1.00 95.12 88 LEU A CA 1
ATOM 663 C C . LEU A 1 88 ? -1.381 -4.991 17.808 1.00 95.12 88 LEU A C 1
ATOM 665 O O . LEU A 1 88 ? -2.108 -5.041 18.800 1.00 95.12 88 LEU A O 1
ATOM 669 N N . ALA A 1 89 ? -0.336 -5.811 17.648 1.00 95.50 89 ALA A N 1
ATOM 670 C CA . ALA A 1 89 ? -0.046 -6.929 18.548 1.00 95.50 89 ALA A CA 1
ATOM 671 C C . ALA A 1 89 ? 0.197 -6.483 20.001 1.00 95.50 89 ALA A C 1
ATOM 673 O O . ALA A 1 89 ? -0.337 -7.082 20.930 1.00 95.50 89 ALA A O 1
ATOM 674 N N . ILE A 1 90 ? 0.944 -5.391 20.222 1.00 94.00 90 ILE A N 1
ATOM 675 C CA . ILE A 1 90 ? 1.198 -4.842 21.571 1.00 94.00 90 ILE A CA 1
ATOM 676 C C . ILE A 1 90 ? -0.101 -4.422 22.279 1.00 94.00 90 ILE A C 1
ATOM 678 O O . ILE A 1 90 ? -0.150 -4.383 23.507 1.00 94.00 90 ILE A O 1
ATOM 682 N N . ARG A 1 91 ? -1.152 -4.096 21.520 1.00 92.50 91 ARG A N 1
ATOM 683 C CA . ARG A 1 91 ? -2.469 -3.704 22.045 1.00 92.50 91 ARG A CA 1
ATOM 684 C C . ARG A 1 91 ? -3.467 -4.858 22.097 1.00 92.50 91 ARG A C 1
ATOM 686 O O . ARG A 1 91 ? -4.598 -4.629 22.504 1.00 92.50 91 ARG A O 1
ATOM 693 N N . GLY A 1 92 ? -3.060 -6.062 21.696 1.00 95.06 92 GLY A N 1
ATOM 694 C CA . GLY A 1 92 ? -3.944 -7.224 21.625 1.00 95.06 92 GLY A CA 1
ATOM 695 C C . GLY A 1 92 ? -5.040 -7.097 20.567 1.00 95.06 92 GLY A C 1
ATOM 696 O O . GLY A 1 92 ? -6.066 -7.750 20.697 1.00 95.06 92 GLY A O 1
ATOM 697 N N . ILE A 1 93 ? -4.853 -6.244 19.555 1.00 96.00 93 ILE A N 1
ATOM 698 C CA . ILE A 1 93 ? -5.802 -6.104 18.447 1.00 96.00 93 ILE A CA 1
ATOM 699 C C . ILE A 1 93 ? -5.503 -7.223 17.450 1.00 96.00 93 ILE A C 1
ATOM 701 O O . ILE A 1 93 ? -4.376 -7.299 16.960 1.00 96.00 93 ILE A O 1
ATOM 705 N N . ASP A 1 94 ? -6.489 -8.064 17.143 1.00 96.19 94 ASP A N 1
ATOM 706 C CA . ASP A 1 94 ? -6.380 -9.063 16.077 1.00 96.19 94 ASP A CA 1
ATOM 707 C C . ASP A 1 94 ? -6.444 -8.387 14.701 1.00 96.19 94 ASP A C 1
ATOM 709 O O . ASP A 1 94 ? -7.218 -7.453 14.481 1.00 96.19 94 ASP A O 1
ATOM 713 N N . PHE A 1 95 ? -5.623 -8.846 13.755 1.00 97.69 95 PHE A N 1
ATOM 714 C CA . PHE A 1 95 ? -5.495 -8.199 12.449 1.00 97.69 95 PHE A CA 1
ATOM 715 C C . PHE A 1 95 ? -5.164 -9.167 11.316 1.00 97.69 95 PHE A C 1
ATOM 717 O O . PHE A 1 95 ? -4.550 -10.214 11.514 1.00 97.69 95 PHE A O 1
ATOM 724 N N . ASN A 1 96 ? -5.491 -8.750 10.093 1.00 98.31 96 ASN A N 1
ATOM 725 C CA . ASN A 1 96 ? -5.012 -9.356 8.858 1.00 98.31 96 ASN A CA 1
ATOM 726 C C . ASN A 1 96 ? -4.379 -8.286 7.948 1.00 98.31 96 ASN A C 1
ATOM 728 O O . ASN A 1 96 ? -5.084 -7.537 7.276 1.00 98.31 96 ASN A O 1
ATOM 732 N N . LEU A 1 97 ? -3.042 -8.226 7.907 1.00 97.88 97 LEU A N 1
ATOM 733 C CA . LEU A 1 97 ? -2.285 -7.267 7.085 1.00 97.88 97 LEU A CA 1
ATOM 734 C C . LEU A 1 97 ? -1.875 -7.820 5.703 1.00 97.88 97 LEU A C 1
ATOM 736 O O . LEU A 1 97 ? -0.988 -7.268 5.051 1.00 97.88 97 LEU A O 1
ATOM 740 N N . GLY A 1 98 ? -2.478 -8.932 5.271 1.00 97.06 98 GLY A N 1
ATOM 741 C CA . GLY A 1 98 ? -2.009 -9.699 4.119 1.00 97.06 98 GLY A CA 1
ATOM 742 C C . GLY A 1 98 ? -0.868 -10.657 4.474 1.00 97.06 98 GLY A C 1
ATOM 743 O O . GLY A 1 98 ? -0.454 -10.764 5.631 1.00 97.06 98 GLY A O 1
ATOM 744 N N . ARG A 1 99 ? -0.369 -11.393 3.475 1.00 94.81 99 ARG A N 1
ATOM 745 C CA . ARG A 1 99 ? 0.706 -12.388 3.664 1.00 94.81 99 ARG A CA 1
ATOM 746 C C . ARG A 1 99 ? 2.092 -11.753 3.736 1.00 94.81 99 ARG A C 1
ATOM 748 O O . ARG A 1 99 ? 2.989 -12.309 4.363 1.00 94.81 99 ARG A O 1
ATOM 755 N N . GLU A 1 100 ? 2.257 -10.614 3.078 1.00 93.94 100 GLU A N 1
ATOM 756 C CA . GLU A 1 100 ? 3.519 -9.898 2.922 1.00 93.94 100 GLU A CA 1
ATOM 757 C C . GLU A 1 100 ? 3.251 -8.409 2.647 1.00 93.94 100 GLU A C 1
ATOM 759 O O . GLU A 1 100 ? 2.147 -8.067 2.207 1.00 93.94 100 GLU A O 1
ATOM 764 N N . PRO A 1 101 ? 4.232 -7.515 2.885 1.00 91.00 101 PRO A N 1
ATOM 765 C CA . PRO A 1 101 ? 4.151 -6.141 2.404 1.00 91.00 101 PRO A CA 1
ATOM 766 C C . PRO A 1 101 ? 4.048 -6.124 0.877 1.00 91.00 101 PRO A C 1
ATOM 768 O O . PRO A 1 101 ? 4.838 -6.773 0.188 1.00 91.00 101 PRO A O 1
ATOM 771 N N . ALA A 1 102 ? 3.067 -5.397 0.352 1.00 88.75 102 ALA A N 1
ATOM 772 C CA . ALA A 1 102 ? 2.742 -5.407 -1.067 1.00 88.75 102 ALA A CA 1
ATOM 773 C C . ALA A 1 102 ? 2.016 -4.126 -1.483 1.00 88.75 102 ALA A C 1
ATOM 775 O O . ALA A 1 102 ? 1.237 -3.567 -0.710 1.00 88.75 102 ALA A O 1
ATOM 776 N N . ASP A 1 103 ? 2.229 -3.703 -2.726 1.00 88.38 103 ASP A N 1
ATOM 777 C CA . ASP A 1 103 ? 1.470 -2.618 -3.342 1.00 88.38 103 ASP A CA 1
ATOM 778 C C . ASP A 1 103 ? 0.011 -3.039 -3.588 1.00 88.38 103 ASP A C 1
ATOM 780 O O . ASP A 1 103 ? -0.265 -4.130 -4.095 1.00 88.38 103 ASP A O 1
ATOM 784 N N . THR A 1 104 ? -0.928 -2.181 -3.191 1.00 90.69 104 THR A N 1
ATOM 785 C CA . THR A 1 104 ? -2.364 -2.493 -3.207 1.00 90.69 104 THR A CA 1
ATOM 786 C C . THR A 1 104 ? -2.970 -2.474 -4.610 1.00 90.69 104 THR A C 1
ATOM 788 O O . THR A 1 104 ? -3.979 -3.143 -4.832 1.00 90.69 104 THR A O 1
ATOM 791 N N . PHE A 1 105 ? -2.352 -1.779 -5.567 1.00 85.50 105 PHE A N 1
ATOM 792 C CA . PHE A 1 105 ? -2.790 -1.769 -6.959 1.00 85.50 105 PHE A CA 1
ATOM 793 C C . PHE A 1 105 ? -2.356 -3.043 -7.687 1.00 85.50 105 PHE A C 1
ATOM 795 O O . PHE A 1 105 ? -3.197 -3.725 -8.268 1.00 85.50 105 PHE A O 1
ATOM 802 N N . VAL A 1 106 ? -1.067 -3.399 -7.633 1.00 82.75 106 VAL A N 1
ATOM 803 C CA . VAL A 1 106 ? -0.532 -4.531 -8.421 1.00 82.75 106 VAL A CA 1
ATOM 804 C C . VAL A 1 106 ? -0.624 -5.878 -7.707 1.00 82.75 106 VAL A C 1
ATOM 806 O O . VAL A 1 106 ? -0.624 -6.928 -8.348 1.00 82.75 106 VAL A O 1
ATOM 809 N N . ARG A 1 107 ? -0.689 -5.888 -6.372 1.00 85.88 107 ARG A N 1
ATOM 810 C CA . ARG A 1 107 ? -0.746 -7.120 -5.577 1.00 85.88 107 ARG A CA 1
ATOM 811 C C . ARG A 1 107 ? -1.677 -6.948 -4.383 1.00 85.88 107 ARG A C 1
ATOM 813 O O . ARG A 1 107 ? -1.257 -6.922 -3.225 1.00 85.88 107 ARG A O 1
ATOM 820 N N . ASN A 1 108 ? -2.970 -6.881 -4.683 1.00 93.06 108 ASN A N 1
ATOM 821 C CA . ASN A 1 108 ? -4.024 -6.864 -3.677 1.00 93.06 108 ASN A CA 1
ATOM 822 C C . ASN A 1 108 ? -3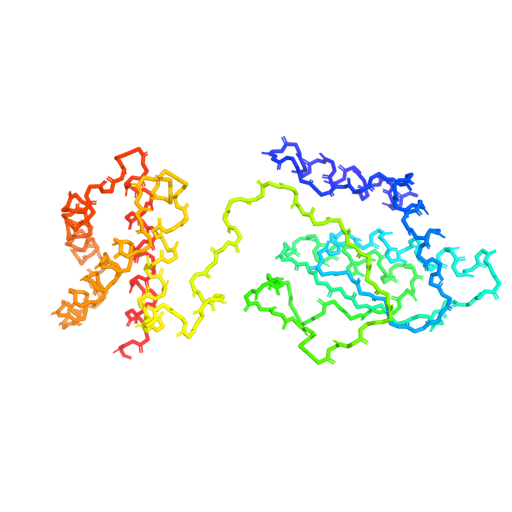.967 -8.132 -2.801 1.00 93.06 108 ASN A C 1
ATOM 824 O O . ASN A 1 108 ? -4.137 -9.251 -3.287 1.00 93.06 108 ASN A O 1
ATOM 828 N N . GLN A 1 109 ? -3.746 -7.953 -1.498 1.00 97.25 109 GLN A N 1
ATOM 829 C CA . GLN A 1 109 ? -3.681 -9.044 -0.521 1.00 97.25 109 GLN A CA 1
ATOM 830 C C . GLN A 1 109 ? -5.068 -9.525 -0.061 1.00 97.25 109 GLN A C 1
ATOM 832 O O . GLN A 1 109 ? -5.176 -10.570 0.580 1.00 97.25 109 GLN A O 1
ATOM 837 N N . HIS A 1 110 ? -6.127 -8.782 -0.392 1.00 97.25 110 HIS A N 1
ATOM 838 C CA . HIS A 1 110 ? -7.500 -8.994 0.070 1.00 97.25 110 HIS A CA 1
ATOM 839 C C . HIS A 1 110 ? -8.523 -8.948 -1.091 1.00 97.25 110 HIS A C 1
ATOM 841 O O . HIS A 1 110 ? -9.486 -8.182 -1.023 1.00 97.25 110 HIS A O 1
ATOM 847 N N . PRO A 1 111 ? -8.366 -9.752 -2.166 1.00 94.06 111 PRO A N 1
ATOM 848 C CA . PRO A 1 111 ? -9.183 -9.641 -3.388 1.00 94.06 111 PRO A CA 1
ATOM 849 C C . PRO A 1 111 ? -10.685 -9.890 -3.164 1.00 94.06 111 PRO A C 1
ATOM 851 O O . PRO A 1 111 ? -11.537 -9.243 -3.779 1.00 94.06 111 PRO A O 1
ATOM 854 N N . ASP A 1 112 ? -11.020 -10.783 -2.234 1.00 95.25 112 ASP A N 1
ATOM 855 C CA . ASP A 1 112 ? -12.405 -11.152 -1.923 1.00 95.25 112 ASP A CA 1
ATOM 856 C C . ASP A 1 112 ? -12.996 -10.348 -0.756 1.00 95.25 112 ASP A C 1
ATOM 858 O O . ASP A 1 112 ? -14.149 -10.554 -0.364 1.00 95.25 112 ASP A O 1
ATOM 862 N N . LEU A 1 113 ? -12.228 -9.418 -0.177 1.00 96.94 113 LEU A N 1
ATOM 863 C CA . LEU A 1 113 ? -12.705 -8.621 0.941 1.00 96.94 113 LEU A CA 1
ATOM 864 C C . LEU A 1 113 ? -13.828 -7.684 0.478 1.00 96.94 113 LEU A C 1
ATOM 866 O O . LEU A 1 113 ? -13.745 -6.978 -0.528 1.00 96.94 113 LEU A O 1
ATOM 870 N N . ARG A 1 114 ? -14.911 -7.690 1.249 1.00 96.81 114 ARG A N 1
ATOM 871 C CA . ARG A 1 114 ? -15.977 -6.690 1.214 1.00 96.81 114 ARG A CA 1
ATOM 872 C C . ARG A 1 114 ? -16.011 -6.078 2.603 1.00 96.81 114 ARG A C 1
ATOM 874 O O . ARG A 1 114 ? -16.453 -6.743 3.540 1.00 96.81 114 ARG A O 1
ATOM 881 N N . ALA A 1 115 ? -15.407 -4.902 2.734 1.00 97.12 115 ALA A N 1
ATOM 882 C CA . ALA A 1 115 ? -15.322 -4.181 3.994 1.00 97.12 115 ALA A CA 1
ATOM 883 C C . ALA A 1 115 ? -16.596 -3.363 4.226 1.00 97.12 115 ALA A C 1
ATOM 885 O O . ALA A 1 115 ? -17.162 -2.826 3.275 1.00 97.12 115 ALA A O 1
ATOM 886 N N . ASP A 1 116 ? -17.015 -3.258 5.484 1.00 97.56 116 ASP A N 1
ATOM 887 C CA . ASP A 1 116 ? -18.128 -2.395 5.893 1.00 97.56 116 ASP A CA 1
ATOM 888 C C . ASP A 1 116 ? -17.656 -0.939 6.021 1.00 97.56 116 ASP A C 1
ATOM 890 O O . ASP A 1 116 ? -18.392 0.003 5.733 1.00 97.56 116 ASP A O 1
ATOM 894 N N . PHE A 1 117 ? -16.389 -0.765 6.405 1.00 97.06 117 PHE A N 1
ATOM 895 C CA . PHE A 1 117 ? -15.757 0.523 6.646 1.00 97.06 117 PHE A CA 1
ATOM 896 C C . PHE A 1 117 ? -14.390 0.573 5.970 1.00 97.06 117 PHE A C 1
ATOM 898 O O . PHE A 1 117 ? -13.567 -0.321 6.168 1.00 97.06 117 PHE A O 1
ATOM 905 N N . ILE A 1 118 ? -14.128 1.638 5.212 1.00 96.44 118 ILE A N 1
ATOM 906 C CA . ILE A 1 118 ? -12.809 1.906 4.632 1.00 96.44 118 ILE A CA 1
ATOM 907 C C . ILE A 1 118 ? -12.294 3.232 5.191 1.00 96.44 118 ILE A C 1
ATOM 909 O O . ILE A 1 118 ? -12.934 4.271 5.030 1.00 96.44 118 ILE A O 1
ATOM 913 N N . LEU A 1 119 ? -11.140 3.187 5.854 1.00 90.62 119 LEU A N 1
ATOM 914 C CA . LEU A 1 119 ? -10.422 4.346 6.389 1.00 90.62 119 LEU A CA 1
ATOM 915 C C . LEU A 1 119 ? -9.049 4.350 5.749 1.00 90.62 119 LEU A C 1
ATOM 917 O O . LEU A 1 119 ? -8.314 3.398 5.941 1.00 90.62 119 LEU A O 1
ATOM 921 N N . ALA A 1 120 ? -8.705 5.397 5.008 1.00 90.25 120 ALA A N 1
ATOM 922 C CA . ALA A 1 120 ? -7.423 5.478 4.323 1.00 90.25 120 ALA A CA 1
ATOM 923 C C . ALA A 1 120 ? -6.887 6.909 4.376 1.00 90.25 120 ALA A C 1
ATOM 925 O O . ALA A 1 120 ? -7.650 7.871 4.266 1.00 90.25 120 ALA A O 1
ATOM 926 N N . ASN A 1 121 ? -5.571 7.049 4.508 1.00 85.44 121 ASN A N 1
ATOM 927 C CA . ASN A 1 121 ? -4.870 8.292 4.197 1.00 85.44 121 ASN A CA 1
ATOM 928 C C . ASN A 1 121 ? -3.740 7.973 3.213 1.00 85.44 121 ASN A C 1
ATOM 930 O O . ASN A 1 121 ? -2.588 7.836 3.639 1.00 85.44 121 ASN A O 1
ATOM 934 N N . PRO A 1 122 ? -4.072 7.783 1.925 1.00 85.19 122 PRO A N 1
ATOM 935 C CA . PRO A 1 122 ? -3.083 7.389 0.948 1.00 85.19 122 PRO A CA 1
ATOM 936 C C . PRO A 1 122 ? -2.033 8.494 0.763 1.00 85.19 122 PRO A C 1
ATOM 938 O O . PRO A 1 122 ? -2.321 9.679 0.954 1.00 85.19 122 PRO A O 1
ATOM 941 N N . PRO A 1 123 ? -0.806 8.122 0.382 1.00 75.00 123 PRO A N 1
ATOM 942 C CA . PRO A 1 123 ? 0.230 9.082 0.019 1.00 75.00 123 PRO A CA 1
ATOM 943 C C . PRO A 1 123 ? -0.249 10.044 -1.079 1.00 75.00 123 PRO A C 1
ATOM 945 O O . PRO A 1 123 ? -0.817 9.632 -2.090 1.00 75.00 123 PRO A O 1
ATOM 948 N N . PHE A 1 124 ? -0.012 11.343 -0.880 1.00 72.44 124 PHE A N 1
ATOM 949 C CA . PHE A 1 124 ? -0.401 12.383 -1.833 1.00 72.44 124 PHE A CA 1
ATOM 950 C C . PHE A 1 124 ? 0.657 12.560 -2.927 1.00 72.44 124 PHE A C 1
ATOM 952 O O . PHE A 1 124 ? 1.852 12.524 -2.645 1.00 72.44 124 PHE A O 1
ATOM 959 N N . ASN A 1 125 ? 0.204 12.849 -4.152 1.00 59.03 125 ASN A N 1
ATOM 960 C CA . ASN A 1 125 ? 1.043 13.276 -5.278 1.00 59.03 125 ASN A CA 1
ATOM 961 C C . ASN A 1 125 ? 2.187 12.309 -5.634 1.00 59.03 125 ASN A C 1
ATOM 963 O O . ASN A 1 125 ? 3.315 12.737 -5.877 1.00 59.03 125 ASN A O 1
ATOM 967 N N . ILE A 1 126 ? 1.892 11.009 -5.657 1.00 63.53 126 ILE A N 1
ATOM 968 C CA . ILE A 1 126 ? 2.781 10.018 -6.266 1.00 63.53 126 ILE A CA 1
ATOM 969 C C . ILE A 1 126 ? 2.543 10.053 -7.778 1.00 63.53 126 ILE A C 1
ATOM 971 O O . ILE A 1 126 ? 1.392 10.065 -8.213 1.00 63.53 126 ILE A O 1
ATOM 975 N N . SER A 1 127 ? 3.610 10.082 -8.569 1.00 55.56 127 SER A N 1
ATOM 976 C CA . SER A 1 127 ? 3.601 9.960 -10.035 1.00 55.56 127 SER A CA 1
ATOM 977 C C . SER A 1 127 ? 3.842 8.511 -10.481 1.00 55.56 127 SER A C 1
ATOM 979 O O . SER A 1 127 ? 3.193 8.047 -11.411 1.00 55.56 127 SER A O 1
ATOM 981 N N . ASP A 1 128 ? 4.669 7.772 -9.741 1.00 57.72 128 ASP A N 1
ATOM 982 C CA . ASP A 1 128 ? 5.130 6.412 -10.069 1.00 57.72 128 ASP A CA 1
ATOM 983 C C . ASP A 1 128 ? 4.212 5.278 -9.548 1.00 57.72 128 ASP A C 1
ATOM 985 O O . ASP A 1 128 ? 4.668 4.168 -9.298 1.00 57.72 128 ASP A O 1
ATOM 989 N N . TRP A 1 129 ? 2.921 5.539 -9.308 1.00 59.53 129 TRP A N 1
ATOM 990 C CA . TRP A 1 129 ? 1.970 4.503 -8.845 1.00 59.53 129 TRP A CA 1
ATOM 991 C C . TRP A 1 129 ? 1.372 3.682 -9.992 1.00 59.53 129 TRP A C 1
ATOM 993 O O . TRP A 1 129 ? 0.772 2.630 -9.769 1.00 59.53 129 TRP A O 1
ATOM 1003 N N . TRP A 1 130 ? 1.466 4.201 -11.214 1.00 59.06 130 TRP A N 1
ATOM 1004 C CA . TRP A 1 130 ? 0.861 3.592 -12.382 1.00 59.06 130 TRP A CA 1
ATOM 1005 C C . TRP A 1 130 ? 1.812 2.560 -12.994 1.00 59.06 130 TRP A C 1
ATOM 1007 O O . TRP A 1 130 ? 2.969 2.856 -13.282 1.00 59.06 130 TRP A O 1
ATOM 1017 N N . HIS A 1 131 ? 1.293 1.354 -13.210 1.00 55.94 131 HIS A N 1
ATOM 1018 C CA . HIS A 1 131 ? 1.974 0.260 -13.891 1.00 55.94 131 HIS A CA 1
ATOM 1019 C C . HIS A 1 131 ? 1.119 -0.184 -15.077 1.00 55.94 131 HIS A C 1
ATOM 1021 O O . HIS A 1 131 ? -0.095 -0.330 -14.934 1.00 55.94 131 HIS A O 1
ATOM 1027 N N . GLY A 1 132 ? 1.732 -0.498 -16.218 1.00 52.28 132 GLY A N 1
ATOM 1028 C CA . GLY A 1 132 ? 1.040 -1.051 -17.385 1.00 52.28 132 GLY A CA 1
ATOM 1029 C C . GLY A 1 132 ? 0.339 -2.383 -17.087 1.00 52.28 132 GLY A C 1
ATOM 1030 O O . GLY A 1 132 ? -0.642 -2.731 -17.741 1.00 52.28 132 GLY A O 1
ATOM 1031 N N . SER A 1 133 ? 0.770 -3.099 -16.041 1.00 55.22 133 SER A N 1
ATOM 1032 C CA . SER A 1 133 ? 0.077 -4.285 -15.514 1.00 55.22 133 SER A CA 1
ATOM 1033 C C . SER A 1 133 ? -1.321 -3.992 -14.943 1.00 55.22 133 SER A C 1
ATOM 1035 O O . SER A 1 133 ? -2.169 -4.884 -14.946 1.00 55.22 133 SER A O 1
ATOM 1037 N N . LEU A 1 134 ? -1.607 -2.753 -14.519 1.00 58.12 134 LEU A N 1
ATOM 1038 C CA . LEU A 1 134 ? -2.942 -2.319 -14.075 1.00 58.12 134 LEU A CA 1
ATOM 1039 C C . LEU A 1 134 ? -3.929 -2.174 -15.240 1.00 58.12 134 LEU A C 1
ATOM 1041 O O . LEU A 1 134 ? -5.140 -2.152 -15.030 1.00 58.12 134 LEU A O 1
ATOM 1045 N N . GLU A 1 135 ? -3.415 -2.120 -16.466 1.00 60.62 135 GLU A N 1
ATOM 1046 C CA . GLU A 1 135 ? -4.186 -2.053 -17.705 1.00 60.62 135 GLU A CA 1
ATOM 1047 C C . GLU A 1 135 ? -4.111 -3.362 -18.497 1.00 60.62 135 GLU A C 1
ATOM 1049 O O . GLU A 1 135 ? -4.344 -3.349 -19.703 1.00 60.62 135 GLU A O 1
ATOM 1054 N N . GLY A 1 136 ? -3.794 -4.483 -17.833 1.00 46.25 136 GLY A N 1
ATOM 1055 C CA . GLY A 1 136 ? -3.383 -5.781 -18.397 1.00 46.25 136 GLY A CA 1
ATOM 1056 C C . GLY A 1 136 ? -4.251 -6.445 -19.486 1.00 46.25 136 GLY A C 1
ATOM 1057 O O . GLY A 1 136 ? -3.907 -7.529 -19.938 1.00 46.25 136 GLY A O 1
ATOM 1058 N N . GLU A 1 137 ? -5.315 -5.812 -19.978 1.00 46.66 137 GLU A N 1
ATOM 1059 C CA . GLU A 1 137 ? -6.029 -6.197 -21.209 1.00 46.66 137 GLU A CA 1
ATOM 1060 C C . GLU A 1 137 ? -6.155 -5.067 -22.259 1.00 46.66 137 GLU A C 1
ATOM 1062 O O . GLU A 1 137 ? -6.426 -5.345 -23.426 1.00 46.66 137 GLU A O 1
ATOM 1067 N N . GLN A 1 138 ? -5.935 -3.794 -21.908 1.00 52.81 138 GLN A N 1
ATOM 1068 C CA . GLN A 1 138 ? -6.153 -2.638 -22.795 1.00 52.81 138 GLN A CA 1
ATOM 1069 C C . GLN A 1 138 ? -4.918 -2.212 -23.602 1.00 52.81 138 GLN A C 1
ATOM 1071 O O . GLN A 1 138 ? -5.069 -1.581 -24.650 1.00 52.81 138 GLN A O 1
ATOM 1076 N N . LEU A 1 139 ? -3.701 -2.574 -23.176 1.00 57.97 139 LEU A N 1
ATOM 1077 C CA . LEU A 1 139 ? -2.474 -2.162 -23.873 1.00 57.97 139 LEU A CA 1
ATOM 1078 C C . LEU A 1 139 ? -2.028 -3.126 -24.985 1.00 57.97 139 LEU A C 1
ATOM 1080 O O . LEU A 1 139 ? -1.259 -2.709 -25.852 1.00 57.97 139 LEU A O 1
ATOM 1084 N N . GLY A 1 140 ? -2.521 -4.373 -24.994 1.00 68.62 140 GLY A N 1
ATOM 1085 C CA . GLY A 1 140 ? -2.153 -5.395 -25.986 1.00 68.62 140 GLY A CA 1
ATOM 1086 C C . GLY A 1 140 ? -0.689 -5.853 -25.916 1.00 68.62 140 GLY A C 1
ATOM 1087 O O . GLY A 1 140 ? -0.155 -6.312 -26.923 1.00 68.62 140 GLY A O 1
ATOM 1088 N N . LEU A 1 141 ? -0.040 -5.690 -24.757 1.00 76.00 141 LEU A N 1
ATOM 1089 C CA . LEU A 1 141 ? 1.357 -6.054 -24.507 1.00 76.00 141 LEU A CA 1
ATOM 1090 C C . LEU A 1 141 ? 1.458 -7.430 -23.829 1.00 76.00 141 LEU A C 1
ATOM 1092 O O . LEU A 1 141 ? 0.605 -7.797 -23.026 1.00 76.00 141 LEU A O 1
ATOM 1096 N N . SER A 1 142 ? 2.520 -8.172 -24.128 1.00 81.62 142 SER A N 1
ATOM 1097 C CA . SER A 1 142 ? 2.920 -9.386 -23.404 1.00 81.62 142 SER A CA 1
ATOM 1098 C C . SER A 1 142 ? 3.578 -9.065 -22.056 1.00 81.62 142 SER A C 1
ATOM 1100 O O . SER A 1 142 ? 4.080 -7.959 -21.857 1.00 81.62 142 SER A O 1
ATOM 1102 N N . ASP A 1 143 ? 3.637 -10.042 -21.146 1.00 77.94 143 ASP A N 1
ATOM 1103 C CA . ASP A 1 143 ? 4.233 -9.881 -19.806 1.00 77.94 143 ASP A CA 1
ATOM 1104 C C . ASP A 1 143 ? 5.667 -9.318 -19.840 1.00 77.94 143 ASP A C 1
ATOM 1106 O O . ASP A 1 143 ? 6.041 -8.498 -19.000 1.00 77.94 143 ASP A O 1
ATOM 1110 N N . ASP A 1 144 ? 6.470 -9.718 -20.830 1.00 82.62 144 ASP A N 1
ATOM 1111 C CA . ASP A 1 144 ? 7.836 -9.213 -21.009 1.00 82.62 144 ASP A CA 1
ATOM 1112 C C . ASP A 1 144 ? 7.846 -7.749 -21.470 1.00 82.62 144 ASP A C 1
ATOM 1114 O O . ASP A 1 144 ? 8.653 -6.944 -21.005 1.00 82.62 144 ASP A O 1
ATOM 1118 N N . GLU A 1 145 ? 6.920 -7.379 -22.355 1.00 85.69 145 GLU A N 1
ATOM 1119 C CA . GLU A 1 145 ? 6.783 -6.011 -22.855 1.00 85.69 145 GLU A CA 1
ATOM 1120 C C . GLU A 1 145 ? 6.281 -5.064 -21.770 1.00 85.69 145 GLU A C 1
ATOM 1122 O O . GLU A 1 145 ? 6.772 -3.940 -21.685 1.00 85.69 145 GLU A O 1
ATOM 1127 N N . VAL A 1 146 ? 5.369 -5.516 -20.904 1.00 82.38 146 VAL A N 1
ATOM 1128 C CA . VAL A 1 146 ? 4.888 -4.731 -19.757 1.00 82.38 146 VAL A CA 1
ATOM 1129 C C . VAL A 1 146 ? 6.050 -4.339 -18.842 1.00 82.38 146 VAL A C 1
ATOM 1131 O O . VAL A 1 146 ? 6.128 -3.193 -18.411 1.00 82.38 146 VAL A O 1
ATOM 1134 N N . ARG A 1 147 ? 7.020 -5.232 -18.612 1.00 83.00 147 ARG A N 1
ATOM 1135 C CA . ARG A 1 147 ? 8.199 -4.926 -17.778 1.00 83.00 147 ARG A CA 1
ATOM 1136 C C . ARG A 1 147 ? 9.067 -3.816 -18.363 1.00 83.00 147 ARG A C 1
ATOM 1138 O O . ARG A 1 147 ? 9.535 -2.945 -17.631 1.00 83.00 147 ARG A O 1
ATOM 1145 N N . PHE A 1 148 ? 9.303 -3.836 -19.675 1.00 86.81 148 PHE A N 1
ATOM 1146 C CA . PHE A 1 148 ? 10.059 -2.767 -20.334 1.00 86.81 148 PHE A CA 1
ATOM 1147 C C . PHE A 1 148 ? 9.269 -1.472 -20.391 1.00 86.81 148 PHE A C 1
ATOM 1149 O O . PHE A 1 148 ? 9.837 -0.399 -20.215 1.00 86.81 148 PHE A O 1
ATOM 1156 N N . TYR A 1 149 ? 7.971 -1.577 -20.629 1.00 85.56 149 TYR A N 1
ATOM 1157 C CA . TYR A 1 149 ? 7.070 -0.448 -20.644 1.00 85.56 149 TYR A CA 1
ATOM 1158 C C . TYR A 1 149 ? 7.067 0.282 -19.287 1.00 85.56 149 TYR A C 1
ATOM 1160 O O . TYR A 1 149 ? 7.318 1.485 -19.254 1.00 85.56 149 TYR A O 1
ATOM 1168 N N . ASP A 1 150 ? 6.935 -0.445 -18.174 1.00 80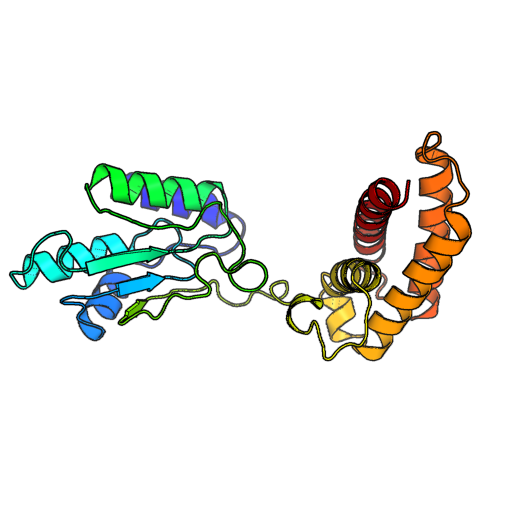.44 150 ASP A N 1
ATOM 1169 C CA . ASP A 1 150 ? 6.999 0.109 -16.814 1.00 80.44 150 ASP A CA 1
ATOM 1170 C C . ASP A 1 150 ? 8.355 0.769 -16.525 1.00 80.44 150 ASP A C 1
ATOM 1172 O O . ASP A 1 150 ? 8.416 1.878 -15.995 1.00 80.44 150 ASP A O 1
ATOM 1176 N N . ALA A 1 151 ? 9.461 0.138 -16.938 1.00 84.75 151 ALA A N 1
ATOM 1177 C CA . ALA A 1 151 ? 10.803 0.702 -16.770 1.00 84.75 151 ALA A CA 1
ATOM 1178 C C . ALA A 1 151 ? 10.988 2.050 -17.495 1.00 84.75 151 ALA A C 1
ATOM 1180 O O . ALA A 1 151 ? 11.780 2.886 -17.056 1.00 84.75 151 ALA A O 1
ATOM 1181 N N . LEU A 1 152 ? 10.274 2.263 -18.605 1.00 85.44 152 LEU A N 1
ATOM 1182 C CA . LEU A 1 152 ? 10.281 3.515 -19.364 1.00 85.44 152 LEU A CA 1
ATOM 1183 C C . LEU A 1 152 ? 9.289 4.537 -18.795 1.00 85.44 152 LEU A C 1
ATOM 1185 O O . LEU A 1 152 ? 9.577 5.732 -18.791 1.00 85.44 152 LEU A O 1
ATOM 1189 N N . ALA A 1 153 ? 8.132 4.076 -18.316 1.00 82.38 153 ALA A N 1
ATOM 1190 C CA . ALA A 1 153 ? 7.090 4.917 -17.734 1.00 82.38 153 ALA A CA 1
ATOM 1191 C C . ALA A 1 153 ? 7.464 5.452 -16.340 1.00 82.38 153 ALA A C 1
ATOM 1193 O O . ALA A 1 153 ? 7.001 6.521 -15.960 1.00 82.38 153 ALA A O 1
ATOM 1194 N N . ASN A 1 154 ? 8.388 4.803 -15.623 1.00 74.75 154 ASN A N 1
ATOM 1195 C CA . ASN A 1 154 ? 8.943 5.303 -14.355 1.00 74.75 154 ASN A CA 1
ATOM 1196 C C . ASN A 1 154 ? 9.777 6.600 -14.507 1.00 74.75 154 ASN A C 1
ATOM 1198 O O . ASN A 1 154 ? 10.417 7.061 -13.564 1.00 74.75 154 ASN A O 1
ATOM 1202 N N . ASN A 1 155 ? 9.851 7.176 -15.708 1.00 74.75 155 ASN A N 1
ATOM 1203 C CA . ASN A 1 155 ? 10.462 8.474 -15.950 1.00 74.75 155 ASN A CA 1
ATOM 1204 C C . ASN A 1 155 ? 9.377 9.524 -16.208 1.00 74.75 155 ASN A C 1
ATOM 1206 O O . ASN A 1 155 ? 8.777 9.561 -17.285 1.00 74.75 155 ASN A O 1
ATOM 1210 N N . GLU A 1 156 ? 9.201 10.448 -15.264 1.00 70.75 156 GLU A N 1
ATOM 1211 C CA . GLU A 1 156 ? 8.219 11.528 -15.385 1.00 70.75 156 GLU A CA 1
ATOM 1212 C C . GLU A 1 156 ? 8.352 12.353 -16.672 1.00 70.75 156 GLU A C 1
ATOM 1214 O O . GLU A 1 156 ? 7.342 12.767 -17.243 1.00 70.75 156 GLU A O 1
ATOM 1219 N N . SER A 1 157 ? 9.578 12.625 -17.131 1.00 75.38 157 SER A N 1
ATOM 1220 C CA . SER A 1 157 ? 9.802 13.388 -18.364 1.00 75.38 157 SER A CA 1
ATOM 1221 C C . SER A 1 157 ? 9.324 12.596 -19.579 1.00 75.38 157 SER A C 1
ATOM 1223 O O . SER A 1 157 ? 8.741 13.164 -20.499 1.00 75.38 157 SER A O 1
ATOM 1225 N N . ALA A 1 158 ? 9.505 11.271 -19.570 1.00 73.31 158 ALA A N 1
ATOM 1226 C CA . ALA A 1 158 ? 9.045 10.405 -20.648 1.00 73.31 158 ALA A CA 1
ATOM 1227 C C . ALA A 1 158 ? 7.517 10.352 -20.715 1.00 73.31 158 ALA A C 1
ATOM 1229 O O . ALA A 1 158 ? 6.969 10.482 -21.801 1.00 73.31 158 ALA A O 1
ATOM 1230 N N . VAL A 1 159 ? 6.833 10.252 -19.574 1.00 73.06 159 VAL A N 1
ATOM 1231 C CA . VAL A 1 159 ? 5.359 10.248 -19.521 1.00 73.06 159 VAL A CA 1
ATOM 1232 C C . VAL A 1 159 ? 4.765 11.601 -19.935 1.00 73.06 159 VAL A C 1
ATOM 1234 O O . VAL A 1 159 ? 3.689 11.659 -20.523 1.00 73.06 159 VAL A O 1
ATOM 1237 N N . LYS A 1 160 ? 5.460 12.714 -19.662 1.00 74.06 160 LYS A N 1
ATOM 1238 C CA . LYS A 1 160 ? 5.011 14.062 -20.063 1.00 74.06 160 LYS A CA 1
ATOM 1239 C C . LYS A 1 160 ? 5.238 14.350 -21.549 1.00 74.06 160 LYS A C 1
ATOM 1241 O O . LYS A 1 160 ? 4.431 15.049 -22.160 1.00 74.06 160 LYS A O 1
ATOM 1246 N N . GLU A 1 161 ? 6.348 13.876 -22.113 1.00 78.69 161 GLU A N 1
ATOM 1247 C CA . GLU A 1 161 ? 6.768 14.213 -23.480 1.00 78.69 161 GLU A CA 1
ATOM 1248 C C . GLU A 1 161 ? 6.378 13.164 -24.528 1.00 78.69 161 GLU A C 1
ATOM 1250 O O . GLU A 1 161 ? 6.257 13.493 -25.712 1.00 78.69 161 GLU A O 1
ATOM 1255 N N . LEU A 1 162 ? 6.181 11.909 -24.121 1.00 80.06 162 LEU A N 1
ATOM 1256 C CA . LEU A 1 162 ? 5.850 10.799 -25.007 1.00 80.06 162 LEU A CA 1
ATOM 1257 C C . LEU A 1 162 ? 4.439 10.285 -24.740 1.00 80.06 162 LEU A C 1
ATOM 1259 O O . LEU A 1 162 ? 3.953 10.268 -23.618 1.00 80.06 162 LEU A O 1
ATOM 1263 N N . THR A 1 163 ? 3.791 9.821 -25.804 1.00 82.19 163 THR A N 1
ATOM 1264 C CA . THR A 1 163 ? 2.500 9.139 -25.704 1.00 82.19 163 THR A CA 1
ATOM 1265 C C . THR A 1 163 ? 2.682 7.672 -25.322 1.00 82.19 163 THR A C 1
ATOM 1267 O O . THR A 1 163 ? 3.687 7.059 -25.701 1.00 82.19 163 THR A O 1
ATOM 1270 N N . ASP A 1 164 ? 1.667 7.069 -24.700 1.00 77.56 164 ASP A N 1
ATOM 1271 C CA . ASP A 1 164 ? 1.652 5.630 -24.385 1.00 77.56 164 ASP A CA 1
ATOM 1272 C C . ASP A 1 164 ? 1.906 4.769 -25.626 1.00 77.56 164 ASP A C 1
ATOM 1274 O O . ASP A 1 164 ? 2.684 3.823 -25.592 1.00 77.56 164 ASP A O 1
ATOM 1278 N N . GLU A 1 165 ? 1.350 5.148 -26.781 1.00 81.06 165 GLU A N 1
ATOM 1279 C CA . GLU A 1 165 ? 1.608 4.476 -28.063 1.00 81.06 165 GLU A CA 1
ATOM 1280 C C . GLU A 1 165 ? 3.088 4.484 -28.473 1.00 81.06 165 GLU A C 1
ATOM 1282 O O . GLU A 1 165 ? 3.561 3.578 -29.162 1.00 81.06 165 GLU A O 1
ATOM 1287 N N . THR A 1 166 ? 3.842 5.503 -28.065 1.00 85.44 166 THR A N 1
ATOM 1288 C CA . THR A 1 166 ? 5.285 5.573 -28.310 1.00 85.44 166 THR A CA 1
ATOM 1289 C C . THR A 1 166 ? 6.041 4.686 -27.328 1.00 85.44 166 THR A C 1
ATOM 1291 O O . THR A 1 166 ? 6.905 3.919 -27.752 1.00 85.44 166 THR A O 1
ATOM 1294 N N . LEU A 1 167 ? 5.683 4.727 -26.043 1.00 86.38 167 LEU A N 1
ATOM 1295 C CA . LEU A 1 167 ? 6.274 3.875 -25.007 1.00 86.38 167 LEU A CA 1
ATOM 1296 C C . LEU A 1 167 ? 6.036 2.383 -25.294 1.00 86.38 167 LEU A C 1
ATOM 1298 O O . LEU A 1 167 ? 6.977 1.592 -25.233 1.00 86.38 167 LEU A O 1
ATOM 1302 N N . LYS A 1 168 ? 4.833 2.008 -25.746 1.00 86.50 168 LYS A N 1
ATOM 1303 C CA . 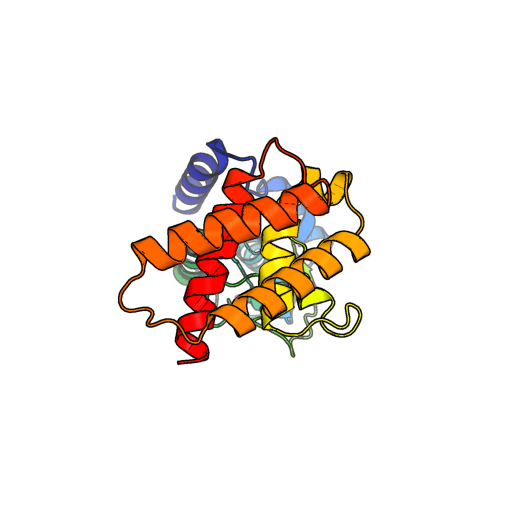LYS A 1 168 ? 4.506 0.655 -26.230 1.00 86.50 168 LYS A CA 1
ATOM 1304 C C . LYS A 1 168 ? 5.409 0.213 -27.373 1.00 86.50 168 LYS A C 1
ATOM 1306 O O . LYS A 1 168 ? 5.938 -0.894 -27.351 1.00 86.50 168 LYS A O 1
ATOM 1311 N N . LYS A 1 169 ? 5.619 1.073 -28.377 1.00 89.19 169 LYS A N 1
ATOM 1312 C CA . LYS A 1 169 ? 6.499 0.762 -29.519 1.00 89.19 169 LYS A CA 1
ATOM 1313 C C . LYS A 1 169 ? 7.941 0.542 -29.083 1.00 89.19 169 LYS A C 1
ATOM 1315 O O . LYS A 1 169 ? 8.599 -0.346 -29.620 1.00 89.19 169 LYS A O 1
ATOM 1320 N N . ILE A 1 170 ? 8.421 1.319 -28.109 1.00 90.88 170 ILE A N 1
ATOM 1321 C CA . ILE A 1 170 ? 9.745 1.112 -27.518 1.00 90.88 170 ILE A CA 1
ATOM 1322 C C . ILE A 1 170 ? 9.790 -0.249 -26.812 1.00 90.88 170 ILE A C 1
ATOM 1324 O O . ILE A 1 170 ? 10.699 -1.025 -27.087 1.00 90.88 170 ILE A O 1
ATOM 1328 N N . ALA A 1 171 ? 8.815 -0.560 -25.954 1.00 89.81 171 ALA A N 1
ATOM 1329 C CA . ALA A 1 171 ? 8.753 -1.823 -25.218 1.00 89.81 171 ALA A CA 1
ATOM 1330 C C . ALA A 1 171 ? 8.693 -3.054 -26.143 1.00 89.81 171 ALA A C 1
ATOM 1332 O O . ALA A 1 171 ? 9.451 -4.010 -25.958 1.00 89.81 171 ALA A O 1
ATOM 1333 N N . HIS A 1 172 ? 7.870 -2.995 -27.193 1.00 89.75 172 HIS A N 1
ATOM 1334 C CA . HIS A 1 172 ? 7.785 -4.028 -28.225 1.00 89.75 172 HIS A CA 1
ATOM 1335 C C . HIS A 1 172 ? 9.123 -4.212 -28.955 1.00 89.75 172 HIS A C 1
ATOM 1337 O O . HIS A 1 172 ? 9.644 -5.322 -29.063 1.00 89.75 172 HIS A O 1
ATOM 1343 N N . GLU A 1 173 ? 9.740 -3.115 -29.414 1.00 91.88 173 GLU A N 1
ATOM 1344 C CA . GLU A 1 173 ? 11.019 -3.170 -30.128 1.00 91.88 173 GLU A CA 1
ATOM 1345 C C . GLU A 1 173 ? 12.165 -3.660 -29.230 1.00 91.88 173 GLU A C 1
ATOM 1347 O O . GLU A 1 173 ? 13.031 -4.398 -29.703 1.00 91.88 173 GLU A O 1
ATOM 1352 N N . LEU A 1 174 ? 12.173 -3.299 -27.944 1.00 89.56 174 LEU A N 1
ATOM 1353 C CA . LEU A 1 174 ? 13.134 -3.812 -26.966 1.00 89.56 174 LEU A CA 1
ATOM 1354 C C . LEU A 1 174 ? 12.992 -5.323 -26.790 1.00 89.56 174 LEU A C 1
ATOM 1356 O O . LEU A 1 174 ? 13.986 -6.038 -26.903 1.00 89.56 174 LEU A O 1
ATOM 1360 N N . THR A 1 175 ? 11.768 -5.810 -26.593 1.00 87.88 175 THR A N 1
ATOM 1361 C CA . THR A 1 175 ? 11.486 -7.239 -26.396 1.00 87.88 175 THR A CA 1
ATOM 1362 C C . THR A 1 175 ? 11.872 -8.060 -27.623 1.00 87.88 175 THR A C 1
ATOM 1364 O O . THR A 1 175 ? 12.575 -9.063 -27.510 1.00 87.88 175 THR A O 1
ATOM 1367 N N . GLU A 1 176 ? 11.485 -7.604 -28.816 1.00 87.31 176 GLU A N 1
ATOM 1368 C CA . GLU A 1 176 ? 11.823 -8.248 -30.088 1.00 87.31 176 GLU A CA 1
ATOM 1369 C C . GLU A 1 176 ? 13.334 -8.311 -30.334 1.00 87.31 176 GLU A C 1
ATOM 1371 O O . GLU A 1 176 ? 13.866 -9.338 -30.767 1.00 87.31 176 GLU A O 1
ATOM 1376 N N . ASN A 1 177 ? 14.051 -7.214 -30.073 1.00 85.38 177 ASN A N 1
ATOM 1377 C CA . ASN A 1 177 ? 15.503 -7.191 -30.232 1.00 85.38 177 ASN A CA 1
ATOM 1378 C C . ASN A 1 177 ? 16.205 -8.022 -29.160 1.00 85.38 177 ASN A C 1
ATOM 1380 O O . ASN A 1 177 ? 17.225 -8.642 -29.459 1.00 85.38 177 ASN A O 1
ATOM 1384 N N . LEU A 1 178 ? 15.684 -8.065 -27.935 1.00 82.06 178 LEU A N 1
ATOM 1385 C CA . LEU A 1 178 ? 16.235 -8.911 -26.887 1.00 82.06 178 LEU A CA 1
ATOM 1386 C C . LEU A 1 178 ? 16.087 -10.386 -27.279 1.00 82.06 178 LEU A C 1
ATOM 1388 O O . LEU A 1 178 ? 17.098 -11.083 -27.336 1.00 82.06 178 LEU A O 1
ATOM 1392 N N . LYS A 1 179 ? 14.881 -10.834 -27.667 1.00 80.31 179 LYS A N 1
ATOM 1393 C CA . LYS A 1 179 ? 14.602 -12.216 -28.117 1.00 80.31 179 LYS A CA 1
ATOM 1394 C C . LYS A 1 179 ? 15.528 -12.664 -29.250 1.00 80.31 179 LYS A C 1
ATOM 1396 O O . LYS A 1 179 ? 16.032 -13.782 -29.233 1.00 80.31 179 LYS A O 1
ATOM 1401 N N . LYS A 1 180 ? 15.819 -11.778 -30.208 1.00 77.62 180 LYS A N 1
ATOM 1402 C CA . LYS A 1 180 ? 16.752 -12.057 -31.320 1.00 77.62 180 LYS A CA 1
ATOM 1403 C C . LYS A 1 180 ? 18.211 -12.191 -30.882 1.00 77.62 180 LYS A C 1
ATOM 1405 O O . LYS A 1 180 ? 18.981 -12.853 -31.567 1.00 77.62 180 LYS A O 1
ATOM 1410 N N . ASN A 1 181 ? 18.588 -11.573 -29.765 1.00 67.94 181 ASN A N 1
ATOM 1411 C CA . ASN A 1 181 ? 19.948 -11.597 -29.227 1.00 67.94 181 ASN A CA 1
ATOM 1412 C C . ASN A 1 181 ? 20.136 -12.619 -28.087 1.00 67.94 181 ASN A C 1
ATOM 1414 O O . ASN A 1 181 ? 21.236 -12.728 -27.558 1.00 67.94 181 ASN A O 1
ATOM 1418 N N . ILE A 1 182 ? 19.100 -13.380 -27.717 1.00 60.38 182 ILE A N 1
ATOM 1419 C CA . ILE A 1 182 ? 19.105 -14.332 -26.587 1.00 60.38 182 ILE A CA 1
ATOM 1420 C C . ILE A 1 182 ? 19.755 -15.675 -26.866 1.00 60.38 182 ILE A C 1
ATOM 1422 O O . ILE A 1 182 ? 20.015 -16.440 -25.945 1.00 60.38 182 ILE A O 1
ATOM 1426 N N . THR A 1 183 ? 20.177 -15.932 -28.098 1.00 54.78 183 THR A N 1
ATOM 1427 C CA . THR A 1 183 ? 21.102 -17.039 -28.380 1.00 54.78 183 THR A CA 1
ATOM 1428 C C . THR A 1 183 ? 22.489 -16.862 -27.737 1.00 54.78 183 THR A C 1
ATOM 1430 O O . THR A 1 183 ? 23.414 -17.590 -28.089 1.00 54.78 183 THR A O 1
ATOM 1433 N N . VAL A 1 184 ? 22.675 -15.890 -26.838 1.00 55.72 184 VAL A N 1
ATOM 1434 C CA . VAL A 1 184 ? 23.960 -15.544 -26.237 1.00 55.72 184 VAL A CA 1
ATOM 1435 C C . VAL A 1 184 ? 24.031 -16.043 -24.800 1.00 55.72 184 VAL A C 1
ATOM 1437 O O . VAL A 1 184 ? 23.216 -15.703 -23.948 1.00 55.72 184 VAL A O 1
ATOM 1440 N N . ASP A 1 185 ? 25.064 -16.841 -24.568 1.00 56.97 185 ASP A N 1
ATOM 1441 C CA . ASP A 1 185 ? 25.487 -17.397 -23.293 1.00 56.97 185 ASP A CA 1
ATOM 1442 C C . ASP A 1 185 ? 25.603 -16.306 -22.208 1.00 56.97 185 ASP A C 1
ATOM 1444 O O . ASP A 1 185 ? 26.536 -15.494 -22.189 1.00 56.97 185 ASP A O 1
ATOM 1448 N N . TRP A 1 186 ? 24.632 -16.283 -21.291 1.00 63.56 186 TRP A N 1
ATOM 1449 C CA . TRP A 1 186 ? 24.568 -15.348 -20.163 1.00 63.56 186 TRP A CA 1
ATOM 1450 C C . TRP A 1 186 ? 25.750 -15.490 -19.192 1.00 63.56 186 TRP A C 1
ATOM 1452 O O . TRP A 1 186 ? 25.922 -14.645 -18.313 1.00 63.56 186 TRP A O 1
ATOM 1462 N N . ALA A 1 187 ? 26.610 -16.501 -19.368 1.00 55.09 187 ALA A N 1
ATOM 1463 C CA . ALA A 1 187 ? 27.878 -16.633 -18.661 1.00 55.09 187 ALA A CA 1
ATOM 1464 C C . ALA A 1 187 ? 28.847 -15.454 -18.910 1.00 55.09 187 ALA A C 1
ATOM 1466 O O . ALA A 1 187 ? 29.732 -15.218 -18.088 1.00 55.09 187 ALA A O 1
ATOM 1467 N N . GLN A 1 188 ? 28.674 -14.668 -19.986 1.00 60.25 188 GLN A N 1
ATOM 1468 C CA . GLN A 1 188 ? 29.484 -13.470 -20.279 1.00 60.25 188 GLN A CA 1
ATOM 1469 C C . GLN A 1 188 ? 28.733 -12.147 -20.037 1.00 60.25 188 GLN A C 1
ATOM 1471 O O . GLN A 1 188 ? 28.669 -11.274 -20.906 1.00 60.25 188 GLN A O 1
ATOM 1476 N N . ARG A 1 189 ? 28.172 -11.977 -18.830 1.00 66.31 189 ARG A N 1
ATOM 1477 C CA . ARG A 1 189 ? 27.301 -10.841 -18.454 1.00 66.31 189 ARG A CA 1
ATOM 1478 C C . ARG A 1 189 ? 27.840 -9.452 -18.832 1.00 66.31 189 ARG A C 1
ATOM 1480 O O . ARG A 1 189 ? 27.053 -8.609 -19.247 1.00 66.31 189 ARG A O 1
ATOM 1487 N N . GLU A 1 190 ? 29.146 -9.187 -18.743 1.00 70.44 190 GLU A N 1
ATOM 1488 C CA . GLU A 1 190 ? 29.696 -7.844 -19.020 1.00 70.44 190 GLU A CA 1
ATOM 1489 C C . GLU A 1 190 ? 29.657 -7.444 -20.505 1.00 70.44 190 GLU A C 1
ATOM 1491 O O . GLU A 1 190 ? 29.239 -6.329 -20.834 1.00 70.44 190 GLU A O 1
ATOM 1496 N N . SER A 1 191 ? 30.053 -8.337 -21.419 1.00 73.81 191 SER A N 1
ATOM 1497 C CA . SER A 1 191 ? 30.077 -8.047 -22.862 1.00 73.81 191 SER A CA 1
ATOM 1498 C C . SER A 1 191 ? 28.661 -7.974 -23.444 1.00 73.81 191 SER A C 1
ATOM 1500 O O . SER A 1 191 ? 28.357 -7.099 -24.267 1.00 73.81 191 SER A O 1
ATOM 1502 N N . VAL A 1 192 ? 27.766 -8.833 -22.947 1.00 75.38 192 VAL A N 1
ATOM 1503 C CA . VAL A 1 192 ? 26.334 -8.821 -23.268 1.00 75.38 192 VAL A CA 1
ATOM 1504 C C . VAL A 1 192 ? 25.692 -7.529 -22.774 1.00 75.38 192 VAL A C 1
ATOM 1506 O O . VAL A 1 192 ? 25.066 -6.821 -23.564 1.00 75.38 192 VAL A O 1
ATOM 1509 N N . ARG A 1 193 ? 25.922 -7.141 -21.512 1.00 80.69 193 ARG A N 1
ATOM 1510 C CA . ARG A 1 193 ? 25.382 -5.901 -20.936 1.00 80.69 193 ARG A CA 1
ATOM 1511 C C . ARG A 1 193 ? 25.838 -4.664 -21.703 1.00 80.69 193 ARG A C 1
ATOM 1513 O O . ARG A 1 193 ? 25.018 -3.791 -21.974 1.00 80.69 193 ARG A O 1
ATOM 1520 N N . ALA A 1 194 ? 27.108 -4.588 -22.106 1.00 83.56 194 ALA A N 1
ATOM 1521 C CA . ALA A 1 194 ? 27.611 -3.478 -22.917 1.00 83.56 194 ALA A CA 1
ATOM 1522 C C . ALA A 1 194 ? 26.911 -3.394 -24.287 1.00 83.56 194 ALA A C 1
ATOM 1524 O O . ALA A 1 194 ? 26.528 -2.307 -24.731 1.00 83.56 194 ALA A O 1
ATOM 1525 N N . THR A 1 195 ? 26.688 -4.542 -24.931 1.00 83.19 195 THR A N 1
ATOM 1526 C CA . THR A 1 195 ? 25.999 -4.629 -26.227 1.00 83.19 195 THR A CA 1
ATOM 1527 C C . THR A 1 195 ? 24.525 -4.235 -26.107 1.00 83.19 195 THR A C 1
ATOM 1529 O O . THR A 1 195 ? 24.044 -3.393 -26.872 1.00 83.19 195 THR A O 1
ATOM 1532 N N . LEU A 1 196 ? 23.825 -4.770 -25.101 1.00 84.12 196 LEU A N 1
ATOM 1533 C CA . LEU A 1 196 ? 22.439 -4.420 -24.790 1.00 84.12 196 LEU A CA 1
ATOM 1534 C C . LEU A 1 196 ? 22.307 -2.930 -24.466 1.00 84.12 196 LEU A C 1
ATOM 1536 O O . LEU A 1 196 ? 21.436 -2.263 -25.017 1.00 84.12 196 LEU A O 1
ATOM 1540 N N . ARG A 1 197 ? 23.224 -2.360 -23.674 1.00 88.88 197 ARG A N 1
ATOM 1541 C CA . ARG A 1 197 ? 23.233 -0.926 -23.348 1.00 88.88 197 ARG A CA 1
ATOM 1542 C C . ARG A 1 197 ? 23.230 -0.053 -24.603 1.00 88.88 197 ARG A C 1
ATOM 1544 O O . ARG A 1 197 ? 22.466 0.909 -24.696 1.00 88.88 197 ARG A O 1
ATOM 1551 N N . LEU A 1 198 ? 24.082 -0.378 -25.578 1.00 89.44 198 LEU A N 1
ATOM 1552 C CA . LEU A 1 198 ? 24.164 0.360 -26.841 1.00 89.44 198 LEU A CA 1
ATOM 1553 C C . LEU A 1 198 ? 22.895 0.201 -27.687 1.00 89.44 198 LEU A C 1
ATOM 1555 O O . LEU A 1 198 ? 22.465 1.168 -28.322 1.00 89.44 198 LEU A O 1
ATOM 1559 N N . MET A 1 199 ? 22.292 -0.990 -27.683 1.00 89.75 199 MET A N 1
ATOM 1560 C CA . MET A 1 199 ? 21.027 -1.256 -28.368 1.00 89.75 199 MET A CA 1
ATOM 1561 C C . MET A 1 199 ? 19.878 -0.444 -27.755 1.00 89.75 199 MET A C 1
ATOM 1563 O O . MET A 1 199 ? 19.223 0.307 -28.481 1.00 89.75 199 MET A O 1
ATOM 1567 N N . VAL A 1 200 ? 19.702 -0.497 -26.430 1.00 90.44 200 VAL A N 1
ATOM 1568 C CA . VAL A 1 200 ? 18.681 0.277 -25.703 1.00 90.44 200 VAL A CA 1
ATOM 1569 C C . VAL A 1 200 ? 18.864 1.770 -25.976 1.00 90.44 200 VAL A C 1
ATOM 1571 O O . VAL A 1 200 ? 17.934 2.437 -26.422 1.00 90.44 200 VAL A O 1
ATOM 1574 N N . LYS A 1 201 ? 20.088 2.296 -25.835 1.00 91.75 201 LYS A N 1
ATOM 1575 C CA . LYS A 1 201 ? 20.389 3.713 -26.100 1.00 91.75 201 LYS A CA 1
ATOM 1576 C C . LYS A 1 201 ? 20.030 4.141 -27.527 1.00 91.75 201 LYS A C 1
ATOM 1578 O O . LYS A 1 201 ? 19.565 5.262 -27.740 1.00 91.75 201 LYS A O 1
ATOM 1583 N N . ARG A 1 202 ? 20.237 3.266 -28.519 1.00 92.19 202 ARG A N 1
ATOM 1584 C CA . ARG A 1 202 ? 19.865 3.528 -29.918 1.00 92.19 202 ARG A CA 1
ATOM 1585 C C . ARG A 1 202 ? 18.348 3.605 -30.090 1.00 92.19 202 ARG A C 1
ATOM 1587 O O . ARG A 1 202 ? 17.880 4.512 -30.776 1.00 92.19 202 ARG A O 1
ATOM 1594 N N . ILE A 1 203 ? 17.604 2.690 -29.470 1.00 92.50 203 ILE A N 1
ATOM 1595 C CA . ILE A 1 203 ? 16.137 2.655 -29.525 1.00 92.50 203 ILE A CA 1
ATOM 1596 C C . ILE A 1 203 ? 15.557 3.895 -28.834 1.00 92.50 203 ILE A C 1
ATOM 1598 O O . ILE A 1 203 ? 14.781 4.620 -29.448 1.00 92.50 203 ILE A O 1
ATOM 1602 N N . LEU A 1 204 ? 16.005 4.228 -27.622 1.00 91.50 204 LEU A N 1
ATOM 1603 C CA . LEU A 1 204 ? 15.552 5.429 -26.909 1.00 91.50 204 LEU A CA 1
ATOM 1604 C C . LEU A 1 204 ? 15.765 6.703 -27.739 1.00 91.50 204 LEU A C 1
ATOM 1606 O O . LEU A 1 204 ? 14.856 7.518 -27.895 1.00 91.50 204 LEU A O 1
ATOM 1610 N N . ARG A 1 205 ? 16.932 6.833 -28.383 1.00 91.50 205 ARG A N 1
ATOM 1611 C CA . ARG A 1 205 ? 17.220 7.964 -29.275 1.00 91.50 205 ARG A CA 1
ATOM 1612 C C . ARG A 1 205 ? 16.306 8.001 -30.504 1.00 91.50 205 ARG A C 1
ATOM 1614 O O . ARG A 1 205 ? 15.906 9.086 -30.919 1.00 91.50 205 ARG A O 1
ATOM 1621 N N . LYS A 1 206 ? 15.978 6.843 -31.091 1.00 93.00 206 LYS A N 1
ATOM 1622 C CA . LYS A 1 206 ? 15.072 6.724 -32.251 1.00 93.00 206 LYS A CA 1
ATOM 1623 C C . LYS A 1 206 ? 13.684 7.288 -31.936 1.00 93.00 206 LYS A C 1
ATOM 1625 O O . LYS A 1 206 ? 13.114 7.979 -32.775 1.00 93.00 206 LYS A O 1
ATOM 1630 N N . TYR A 1 207 ? 13.184 7.042 -30.728 1.00 91.00 207 TYR A N 1
ATOM 1631 C CA . TYR A 1 207 ? 11.867 7.501 -30.279 1.00 91.00 207 TYR A CA 1
ATOM 1632 C C . TYR A 1 207 ? 11.887 8.843 -29.540 1.00 91.00 207 TYR A C 1
ATOM 1634 O O . TYR A 1 207 ? 10.868 9.244 -28.990 1.00 91.00 207 TYR A O 1
ATOM 1642 N N . LYS A 1 208 ? 13.016 9.567 -29.575 1.00 89.50 208 LYS A N 1
ATOM 1643 C CA . LYS A 1 208 ? 13.191 10.873 -28.916 1.00 89.50 208 LYS A CA 1
ATOM 1644 C C . LYS A 1 208 ? 12.920 10.826 -27.409 1.00 89.50 208 LYS A C 1
ATOM 1646 O O . LYS A 1 208 ? 12.376 11.770 -26.851 1.00 89.50 208 LYS A O 1
ATOM 1651 N N . TYR A 1 209 ? 13.319 9.735 -26.763 1.00 87.88 209 TYR A N 1
ATOM 1652 C CA . TYR A 1 209 ? 13.225 9.620 -25.316 1.00 87.88 209 TYR A CA 1
ATOM 1653 C C . TYR A 1 209 ? 14.032 10.734 -24.621 1.00 87.88 209 TYR A C 1
ATOM 1655 O O . TYR A 1 209 ? 15.156 11.012 -25.067 1.00 87.88 209 TYR A O 1
ATOM 1663 N N . PRO A 1 210 ? 13.497 11.363 -23.558 1.00 84.62 210 PRO A N 1
ATOM 1664 C CA . PRO A 1 210 ? 14.144 12.493 -22.899 1.00 84.62 210 PRO A CA 1
ATOM 1665 C C . PRO A 1 210 ? 15.573 12.185 -22.405 1.00 84.62 210 PRO A C 1
ATOM 1667 O O . PRO A 1 210 ? 15.822 11.141 -21.786 1.00 84.62 210 PRO A O 1
ATOM 1670 N N . PRO A 1 211 ? 16.553 13.066 -22.694 1.00 81.19 211 PRO A N 1
ATOM 1671 C CA . PRO A 1 211 ? 17.965 12.818 -22.401 1.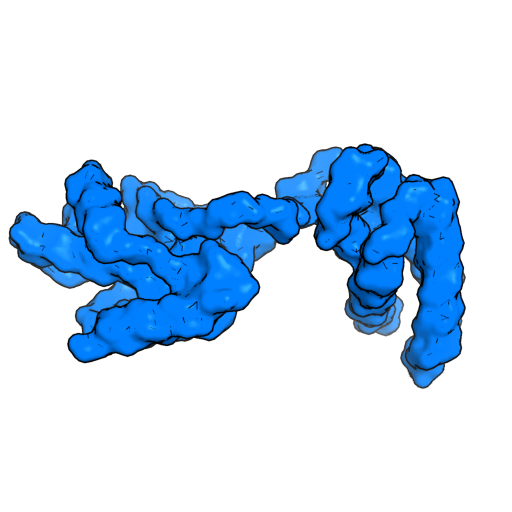00 81.19 211 PRO A CA 1
ATOM 1672 C C . PRO A 1 211 ? 18.325 12.967 -20.917 1.00 81.19 211 PRO A C 1
ATOM 1674 O O . PRO A 1 211 ? 19.341 12.425 -20.492 1.00 81.19 211 PRO A O 1
ATOM 1677 N N . ASP A 1 212 ? 17.513 13.688 -20.146 1.00 78.75 212 ASP A N 1
ATOM 1678 C CA . ASP A 1 212 ? 17.707 13.998 -18.725 1.00 78.75 212 ASP A CA 1
ATOM 1679 C C . ASP A 1 212 ? 17.781 12.748 -17.838 1.00 78.75 212 ASP A C 1
ATOM 1681 O O . ASP A 1 212 ? 18.508 12.741 -16.847 1.00 78.75 212 ASP A O 1
ATOM 1685 N N . GLN A 1 213 ? 17.078 11.678 -18.220 1.00 70.81 213 GLN A N 1
ATOM 1686 C CA . GLN A 1 213 ? 17.009 10.430 -17.450 1.00 70.81 213 GLN A CA 1
ATOM 1687 C C . GLN A 1 213 ? 17.196 9.169 -18.310 1.00 70.81 213 GLN A C 1
ATOM 1689 O O . GLN A 1 213 ? 16.854 8.057 -17.906 1.00 70.81 213 GLN A O 1
ATOM 1694 N N . THR A 1 214 ? 17.797 9.314 -19.495 1.00 81.69 214 THR A N 1
ATOM 1695 C CA . THR A 1 214 ? 18.088 8.184 -20.396 1.00 81.69 214 THR A CA 1
ATOM 1696 C C . THR A 1 214 ? 18.970 7.122 -19.728 1.00 81.69 214 THR A C 1
ATOM 1698 O O . THR A 1 214 ? 18.728 5.932 -19.905 1.00 81.69 214 THR A O 1
ATOM 1701 N N . ASP A 1 215 ? 19.978 7.520 -18.947 1.00 84.44 215 ASP A N 1
ATOM 1702 C CA . ASP A 1 215 ? 20.888 6.556 -18.315 1.00 84.44 215 ASP A CA 1
ATOM 1703 C C . ASP A 1 215 ? 20.197 5.723 -17.223 1.00 84.44 215 ASP A C 1
ATOM 1705 O O . ASP A 1 215 ? 20.454 4.524 -17.131 1.00 84.44 215 ASP A O 1
ATOM 1709 N N . ALA A 1 216 ? 19.274 6.315 -16.456 1.00 82.94 216 ALA A N 1
ATOM 1710 C CA . ALA A 1 216 ? 18.489 5.596 -15.451 1.00 82.94 216 ALA A CA 1
ATOM 1711 C C . ALA A 1 216 ? 17.531 4.583 -16.100 1.00 82.94 216 ALA A C 1
ATOM 1713 O O . ALA A 1 216 ? 17.493 3.421 -15.695 1.00 82.94 216 ALA A O 1
ATOM 1714 N N . ALA A 1 217 ? 16.834 4.992 -17.165 1.00 83.50 217 ALA A N 1
ATOM 1715 C CA . ALA A 1 217 ? 15.961 4.105 -17.933 1.00 83.50 217 ALA A CA 1
ATOM 1716 C C . ALA A 1 217 ? 16.735 2.920 -18.536 1.00 83.50 217 ALA A C 1
ATOM 1718 O O . ALA A 1 217 ? 16.261 1.787 -18.516 1.00 83.50 217 ALA A O 1
ATOM 1719 N N . ILE A 1 218 ? 17.959 3.156 -19.024 1.00 88.88 218 ILE A N 1
ATOM 1720 C CA . ILE A 1 218 ? 18.833 2.091 -19.531 1.00 88.88 218 ILE A CA 1
ATOM 1721 C C . ILE A 1 218 ? 19.168 1.074 -18.433 1.00 88.88 218 ILE A C 1
ATOM 1723 O O . ILE A 1 218 ? 19.096 -0.124 -18.697 1.00 88.88 218 ILE A O 1
ATOM 1727 N N . GLU A 1 219 ? 19.534 1.511 -17.224 1.00 86.56 219 GLU A N 1
ATOM 1728 C CA . GLU A 1 219 ? 19.839 0.576 -16.129 1.00 86.56 219 GLU A CA 1
ATOM 1729 C C . GLU A 1 219 ? 18.620 -0.263 -15.734 1.00 86.56 219 GLU A C 1
ATOM 1731 O O . GLU A 1 219 ? 18.751 -1.475 -15.577 1.00 86.56 219 GLU A O 1
ATOM 1736 N N . LEU A 1 220 ? 17.436 0.352 -15.631 1.00 84.69 220 LEU A N 1
ATOM 1737 C CA . LEU A 1 220 ? 16.199 -0.365 -15.311 1.00 84.69 220 LEU A CA 1
ATOM 1738 C C . LEU A 1 220 ? 15.853 -1.397 -16.390 1.00 84.69 220 LEU A C 1
ATOM 1740 O O . LEU A 1 220 ? 15.574 -2.551 -16.072 1.00 84.69 220 LEU A O 1
ATOM 1744 N N . VAL A 1 221 ? 15.948 -1.025 -17.669 1.00 86.25 221 VAL A N 1
ATOM 1745 C CA . VAL A 1 221 ? 15.723 -1.948 -18.794 1.00 86.25 221 VAL A CA 1
ATOM 1746 C C . VAL A 1 221 ? 16.712 -3.118 -18.764 1.00 86.25 221 VAL A C 1
ATOM 1748 O O . VAL A 1 221 ? 16.316 -4.255 -19.010 1.00 86.25 221 VAL A O 1
ATOM 1751 N N . LEU A 1 222 ? 17.985 -2.876 -18.434 1.00 85.69 222 LEU A N 1
ATOM 1752 C CA . LEU A 1 222 ? 18.984 -3.941 -18.306 1.00 85.69 222 LEU A CA 1
ATOM 1753 C C . LEU A 1 222 ? 18.675 -4.887 -17.138 1.00 85.69 222 LEU A C 1
ATOM 1755 O O . LEU A 1 222 ? 18.788 -6.097 -17.306 1.00 85.69 222 LEU A O 1
ATOM 1759 N N . GLN A 1 223 ? 18.238 -4.361 -15.991 1.00 84.75 223 GLN A N 1
ATOM 1760 C CA . GLN A 1 223 ? 17.813 -5.182 -14.851 1.00 84.75 223 GLN A CA 1
ATOM 1761 C C . GLN A 1 223 ? 16.609 -6.067 -15.202 1.00 84.75 223 GLN A C 1
ATOM 1763 O O . GLN A 1 223 ? 16.598 -7.253 -14.869 1.00 84.75 223 GLN A O 1
ATOM 1768 N N . GLN A 1 224 ? 15.618 -5.520 -15.916 1.00 81.94 224 GLN A N 1
ATOM 1769 C CA . GLN A 1 224 ? 14.470 -6.304 -16.382 1.00 81.94 224 GLN A CA 1
ATOM 1770 C C . GLN A 1 224 ? 14.895 -7.378 -17.391 1.00 81.94 224 GLN A C 1
ATOM 1772 O O . GLN A 1 224 ? 14.451 -8.519 -17.292 1.00 81.94 224 GLN A O 1
ATOM 1777 N N . ALA A 1 225 ? 15.805 -7.053 -18.315 1.00 82.56 225 ALA A N 1
ATOM 1778 C CA . ALA A 1 225 ? 16.333 -8.012 -19.283 1.00 82.56 225 ALA A CA 1
ATOM 1779 C C . ALA A 1 225 ? 17.095 -9.172 -18.616 1.00 82.56 225 ALA A C 1
ATOM 1781 O O . ALA A 1 225 ? 16.926 -10.314 -19.035 1.00 82.56 225 ALA A O 1
ATOM 1782 N N . GLU A 1 226 ? 17.891 -8.903 -17.574 1.00 79.81 226 GLU A N 1
ATOM 1783 C CA . GLU A 1 226 ? 18.563 -9.942 -16.777 1.00 79.81 226 GLU A CA 1
ATOM 1784 C C . GLU A 1 226 ? 17.532 -10.868 -16.102 1.00 79.81 226 GLU A C 1
ATOM 1786 O O . GLU A 1 226 ? 17.642 -12.088 -16.206 1.00 79.81 226 GLU A O 1
ATOM 1791 N N . SER A 1 227 ? 16.471 -10.306 -15.504 1.00 79.19 227 SER A N 1
ATOM 1792 C CA . SER A 1 227 ? 15.395 -11.099 -14.887 1.00 79.19 227 SER A CA 1
ATOM 1793 C C . SER A 1 227 ? 14.628 -11.975 -15.883 1.00 79.19 227 SER A C 1
ATOM 1795 O O . SER A 1 227 ? 14.134 -13.030 -15.489 1.00 79.19 227 SER A O 1
ATOM 1797 N N . ILE A 1 228 ? 14.464 -11.526 -17.129 1.00 75.25 228 ILE A N 1
ATOM 1798 C CA . ILE A 1 228 ? 13.758 -12.271 -18.181 1.00 75.25 228 ILE A CA 1
ATOM 1799 C C . ILE A 1 228 ? 14.675 -13.348 -18.782 1.00 75.25 228 ILE A C 1
ATOM 1801 O O . ILE A 1 228 ? 14.225 -14.459 -19.065 1.00 75.25 228 ILE A O 1
ATOM 1805 N N . GLY A 1 229 ? 15.975 -13.064 -18.916 1.00 69.56 229 GLY A N 1
ATOM 1806 C CA . GLY A 1 229 ? 16.979 -14.033 -19.360 1.00 69.56 229 GLY A CA 1
ATOM 1807 C C . GLY A 1 229 ? 17.008 -15.294 -18.495 1.00 69.56 229 GLY A C 1
ATOM 1808 O O . GLY A 1 229 ? 17.028 -16.396 -19.035 1.00 69.56 229 GLY A O 1
ATOM 1809 N N . ASP A 1 230 ? 16.896 -15.135 -17.173 1.00 64.38 230 ASP A N 1
ATOM 1810 C CA . ASP A 1 230 ? 16.829 -16.254 -16.221 1.00 64.38 230 ASP A CA 1
ATOM 1811 C C . ASP A 1 230 ? 15.545 -17.107 -16.371 1.00 64.38 230 ASP A C 1
ATOM 1813 O O . ASP A 1 230 ? 15.522 -18.257 -15.942 1.00 64.38 230 ASP A O 1
ATOM 1817 N N . SER A 1 231 ? 14.476 -16.570 -16.980 1.00 60.78 231 SER A N 1
ATOM 1818 C CA . SER A 1 231 ? 13.211 -17.291 -17.225 1.00 60.78 231 SER A CA 1
ATOM 1819 C C . SER A 1 231 ? 13.102 -17.954 -18.601 1.00 60.78 231 SER A C 1
ATOM 1821 O O . SER A 1 231 ? 12.239 -18.806 -18.805 1.00 60.78 231 SER A O 1
ATOM 1823 N N . TRP A 1 232 ? 13.943 -17.545 -19.554 1.00 59.81 232 TRP A N 1
ATOM 1824 C CA . TRP A 1 232 ? 13.969 -18.073 -20.922 1.00 59.81 232 TRP A CA 1
ATOM 1825 C C . TRP A 1 232 ? 15.080 -19.113 -21.143 1.00 59.81 232 TRP A C 1
ATOM 1827 O O . TRP A 1 232 ? 15.144 -19.704 -22.224 1.00 59.81 232 TRP A O 1
ATOM 1837 N N . GLY A 1 233 ? 15.949 -19.303 -20.142 1.00 50.28 233 GLY A N 1
ATOM 1838 C CA . GLY A 1 233 ? 17.049 -20.273 -20.111 1.00 50.28 233 GLY A CA 1
ATOM 1839 C C . GLY A 1 233 ? 16.691 -21.625 -19.507 1.00 50.28 233 GLY A C 1
ATOM 1840 O O . GLY A 1 233 ? 15.703 -21.713 -18.746 1.00 50.28 233 GLY A O 1
#

Sequence (233 aa):
MYEYFLGMFANAEGKRGGQFYTPASIVKTLVAVLAPHQGKVYDPCCGSGGMFVQSEKFIEAHGGKLGDVSIYGQEANPTTWRLAAMNLAIRGIDFNLGREPADTFVRNQHPDLRADFILANPPFNISDWWHGSLEGEQLGLSDDEVRFYDALANNESAVKELTDETLKKIAHELTENLKKNITVDWAQRESVRATLRLMVKRILRKYKYPPDQTDAAIELVLQQAESIGDSWG

Foldseek 3Di:
DLVVVVVVVQVVVCPPPNDDDDPPVNLLVLLVVQVDQAWEEEEAACFLVSNVVNNQVSNVVVPHHQPSYEAEYAHQDQVRLVNNVVVCVVVVHDYHHAPGHRRCQQDNRCPPDDTPHYDYDDDPDDQLSDFVVSVVPPLPDDPLLSQLLSLLSNDPQQPVPDDSVLSSVLSVVLVVVLVVVLVDDCVPVPVVLVVSLVVSLVSCVVSVNPPVCSVSSSVSSSVSSVVVSVVVD

pLDDT: mean 81.41, std 14.93, range [38.06, 98.5]